Protein AF-A0A1D1UPD4-F1 (afdb_monomer_lite)

Radius of gyration: 28.24 Å; chains: 1; bounding box: 60×47×101 Å

Organism: Ramazzottius varieornatus (NCBI:txid947166)

Secondary structure (DSSP, 8-state):
-----S--TTS-HHHHHHHTTHHHH-TT-----GGG-EETTEESSGGGHHHHHHHHHHHHHHHHHHHTTS-HHHHHHHIIIIISGGGTHHHHHHS-GGG-HHHHHHHHHHHHHHHHHHHTS---HHHHHHHTS-GGGTS-S---HHHHHHHHHHHHHHHTHHHHHHH-TT--HHHHTHHHHHHHHHHH-SPPPPGGGTT-HHHHHHHHHHHHHHHHHHTS-HHHHHHHHHHTSTTTTGGGTS---TTTT-PPPHHHHHHHHHHHHT---S--EE-TTSPEEPTT-THHHH-TT-THHHHHHHHHHHHHHHHHHHTT----PPPS----SSSSPP-S--SS-SBTTBPP-

Structure (mmCIF, N/CA/C/O backbone):
data_AF-A0A1D1UPD4-F1
#
_entry.id   AF-A0A1D1UPD4-F1
#
loop_
_atom_site.group_PDB
_atom_site.id
_atom_site.type_symbol
_atom_site.label_atom_id
_atom_site.label_alt_id
_atom_site.label_comp_id
_atom_site.label_asym_id
_atom_site.label_entity_id
_atom_site.label_seq_id
_atom_site.pdbx_PDB_ins_code
_atom_site.Cartn_x
_atom_site.Cartn_y
_atom_site.Cartn_z
_atom_site.occupancy
_atom_site.B_iso_or_equiv
_atom_site.auth_seq_id
_atom_site.auth_comp_id
_atom_site.auth_asym_id
_atom_site.auth_atom_id
_atom_site.pdbx_PDB_model_num
ATOM 1 N N . MET A 1 1 ? 30.010 19.749 -36.529 1.00 29.80 1 MET A N 1
ATOM 2 C CA . MET A 1 1 ? 30.497 18.375 -36.290 1.00 29.80 1 MET A CA 1
ATOM 3 C C . MET A 1 1 ? 29.472 17.739 -35.386 1.00 29.80 1 MET A C 1
ATOM 5 O O . MET A 1 1 ? 29.339 18.172 -34.252 1.00 29.80 1 MET A O 1
ATOM 9 N N . LEU A 1 2 ? 28.616 16.922 -35.992 1.00 25.25 2 LEU A N 1
ATOM 10 C CA . LEU A 1 2 ? 27.295 16.573 -35.487 1.00 25.25 2 LEU A CA 1
ATOM 11 C C . LEU A 1 2 ? 27.394 15.547 -34.358 1.00 25.25 2 LEU A C 1
ATOM 13 O O . LEU A 1 2 ? 27.880 14.436 -34.541 1.00 25.25 2 LEU A O 1
ATOM 17 N N . THR A 1 3 ? 26.950 16.011 -33.201 1.00 31.88 3 THR A N 1
ATOM 18 C CA . THR A 1 3 ? 26.405 15.268 -32.074 1.00 31.88 3 THR A CA 1
ATOM 19 C C . THR A 1 3 ? 25.127 14.555 -32.507 1.00 31.88 3 THR A C 1
ATOM 21 O O . THR A 1 3 ? 24.232 15.241 -32.983 1.00 31.88 3 THR A O 1
ATOM 24 N N . ASP A 1 4 ? 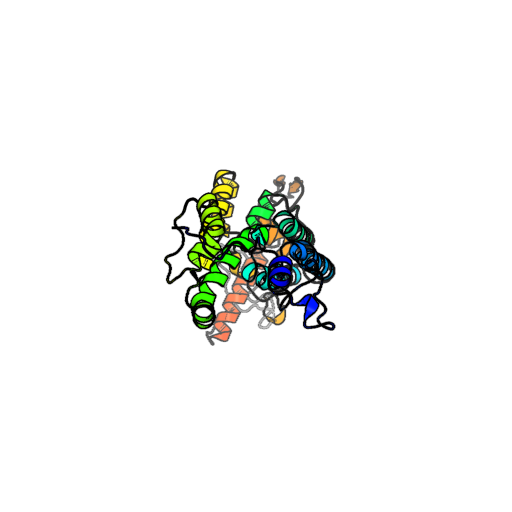25.029 13.244 -32.297 1.00 28.67 4 ASP A N 1
ATOM 25 C CA . ASP A 1 4 ? 23.750 12.548 -32.122 1.00 28.67 4 ASP A CA 1
ATOM 26 C C . ASP A 1 4 ? 23.978 11.316 -31.240 1.00 28.67 4 ASP A C 1
ATOM 28 O O . ASP A 1 4 ? 24.706 10.384 -31.589 1.00 28.67 4 ASP A O 1
ATOM 32 N N . GLY A 1 5 ? 23.405 11.387 -30.039 1.00 29.61 5 GLY A N 1
ATOM 33 C CA . GLY A 1 5 ? 23.425 10.341 -29.033 1.00 29.61 5 GLY A CA 1
ATOM 34 C C . GLY A 1 5 ? 22.396 9.267 -29.360 1.00 29.61 5 GLY A C 1
ATOM 35 O O . GLY A 1 5 ? 21.214 9.541 -29.551 1.00 29.61 5 GLY A O 1
ATOM 36 N N . PHE A 1 6 ? 22.848 8.019 -29.375 1.00 34.25 6 PHE A N 1
ATOM 37 C CA . PHE A 1 6 ? 21.978 6.863 -29.227 1.00 34.25 6 PHE A CA 1
ATOM 38 C C . PHE A 1 6 ? 21.310 6.935 -27.852 1.00 34.25 6 PHE A C 1
ATOM 40 O O . PHE A 1 6 ? 22.008 6.770 -26.866 1.00 34.25 6 PHE A O 1
ATOM 47 N N . PHE A 1 7 ? 20.007 7.223 -27.784 1.00 31.50 7 PHE A N 1
ATOM 48 C CA . PHE A 1 7 ? 19.016 6.637 -26.854 1.00 31.50 7 PHE A CA 1
ATOM 49 C C . PHE A 1 7 ? 17.618 7.276 -27.041 1.00 31.50 7 PHE A C 1
ATOM 51 O O . PHE A 1 7 ? 16.851 7.435 -26.101 1.00 31.50 7 PHE A O 1
ATOM 58 N N . GLU A 1 8 ? 17.231 7.570 -28.284 1.00 30.17 8 GLU A N 1
ATOM 59 C CA . GLU A 1 8 ? 15.828 7.529 -28.700 1.00 30.17 8 GLU A CA 1
ATOM 60 C C . GLU A 1 8 ? 15.628 6.219 -29.469 1.00 30.17 8 GLU A C 1
ATOM 62 O O . GLU A 1 8 ? 16.075 6.060 -30.604 1.00 30.17 8 GLU A O 1
ATOM 67 N N . LEU A 1 9 ? 14.931 5.251 -28.871 1.00 37.94 9 LEU A N 1
ATOM 68 C CA . LEU A 1 9 ? 14.351 4.126 -29.616 1.00 37.94 9 LEU A CA 1
ATOM 69 C C . LEU A 1 9 ? 13.101 4.593 -30.396 1.00 37.94 9 LEU A C 1
ATOM 71 O O . LEU A 1 9 ? 12.081 3.913 -30.401 1.00 37.94 9 LEU A O 1
ATOM 75 N N . ASP A 1 10 ? 13.195 5.743 -31.070 1.00 34.97 10 ASP A N 1
ATOM 76 C CA . ASP A 1 10 ? 12.291 6.150 -32.155 1.00 34.97 10 ASP A CA 1
ATOM 77 C C . ASP A 1 10 ? 12.807 5.683 -33.527 1.00 34.97 10 ASP A C 1
ATOM 79 O O . ASP A 1 10 ? 12.109 5.760 -34.536 1.00 34.97 10 ASP A O 1
ATOM 83 N N . MET A 1 11 ? 13.966 5.017 -33.567 1.00 38.09 11 MET A N 1
ATOM 84 C CA . MET A 1 11 ? 14.212 3.981 -34.566 1.00 38.09 11 MET A CA 1
ATOM 85 C C . MET A 1 11 ? 13.608 2.665 -34.084 1.00 38.09 11 MET A C 1
ATOM 87 O O . MET A 1 11 ? 14.272 1.776 -33.553 1.00 38.09 11 MET A O 1
ATOM 91 N N . SER A 1 12 ? 12.304 2.547 -34.305 1.00 42.88 12 SER A N 1
ATOM 92 C CA . SER A 1 12 ? 11.654 1.329 -34.777 1.00 42.88 12 SER A CA 1
ATOM 93 C C . SER A 1 12 ? 12.676 0.220 -35.120 1.00 42.88 12 SER A C 1
ATOM 95 O O . SER A 1 12 ? 13.408 0.314 -36.100 1.00 42.88 12 SER A O 1
ATOM 97 N N . VAL A 1 13 ? 12.720 -0.881 -34.360 1.00 43.81 13 VAL A N 1
ATOM 98 C CA . VAL A 1 13 ? 13.540 -2.073 -34.699 1.00 43.81 13 VAL A CA 1
ATOM 99 C C . VAL A 1 13 ? 13.255 -2.577 -36.125 1.00 43.81 13 VAL A C 1
ATOM 101 O O . VAL A 1 13 ? 14.090 -3.221 -36.741 1.00 43.81 13 VAL A O 1
ATOM 104 N N . ALA A 1 14 ? 12.109 -2.211 -36.705 1.00 41.09 14 ALA A N 1
ATOM 105 C CA . ALA A 1 14 ? 11.777 -2.464 -38.104 1.00 41.09 14 ALA A CA 1
ATOM 106 C C . ALA A 1 14 ? 12.544 -1.550 -39.074 1.00 41.09 14 ALA A C 1
ATOM 108 O O . ALA A 1 14 ? 12.853 -1.997 -40.171 1.00 41.09 14 ALA A O 1
ATOM 109 N N . ASP A 1 15 ? 12.891 -0.323 -38.691 1.00 41.50 15 ASP A N 1
ATOM 110 C CA . ASP A 1 15 ? 13.731 0.580 -39.482 1.00 41.50 15 ASP A CA 1
ATOM 111 C C . ASP A 1 15 ? 15.221 0.254 -39.326 1.00 41.50 15 ASP A C 1
ATOM 113 O O . ASP A 1 15 ? 15.953 0.325 -40.311 1.00 41.50 15 ASP A O 1
ATOM 117 N N . TYR A 1 16 ? 15.650 -0.263 -38.167 1.00 43.16 16 TYR A N 1
ATOM 118 C CA . TYR A 1 16 ? 16.973 -0.891 -38.028 1.00 43.16 16 TYR A CA 1
ATOM 119 C C . TYR A 1 16 ? 17.064 -2.219 -38.810 1.00 43.16 16 TYR A C 1
ATOM 121 O O . TYR A 1 16 ? 18.034 -2.458 -39.518 1.00 43.16 16 TYR A O 1
ATOM 129 N N . CYS A 1 17 ? 16.025 -3.066 -38.805 1.00 40.59 17 CYS A N 1
ATOM 130 C CA . CYS A 1 17 ? 15.973 -4.270 -39.650 1.00 40.59 17 CYS A CA 1
ATOM 131 C C . CYS A 1 17 ? 15.835 -3.959 -41.153 1.00 40.59 17 CYS A C 1
ATOM 133 O O . CYS A 1 17 ? 16.346 -4.727 -41.974 1.00 40.59 17 CYS A O 1
ATOM 135 N N . LYS A 1 18 ? 15.183 -2.848 -41.531 1.00 44.09 18 LYS A N 1
ATOM 136 C CA . LYS A 1 18 ? 15.179 -2.334 -42.912 1.00 44.09 18 LYS A CA 1
ATOM 137 C C . LYS A 1 18 ? 16.556 -1.805 -43.312 1.00 44.09 18 LYS A C 1
ATOM 139 O O . LYS A 1 18 ? 16.971 -2.077 -44.437 1.00 44.09 18 LYS A O 1
ATOM 144 N N . SER A 1 19 ? 17.274 -1.110 -42.422 1.00 43.91 19 SER A N 1
ATOM 145 C CA . SER A 1 19 ? 18.637 -0.635 -42.705 1.00 43.91 19 SER A CA 1
ATOM 146 C C . SER A 1 19 ? 19.643 -1.791 -42.809 1.00 43.91 19 SER A C 1
ATOM 148 O O . SER A 1 19 ? 20.528 -1.753 -43.661 1.00 43.91 19 SER A O 1
ATOM 150 N N . LEU A 1 20 ? 19.444 -2.873 -42.045 1.00 43.59 20 LEU A N 1
ATOM 151 C CA . LEU A 1 20 ? 20.277 -4.084 -42.068 1.00 43.59 20 LEU A CA 1
ATOM 152 C C . LEU A 1 20 ? 19.921 -5.121 -43.138 1.00 43.59 20 LEU A C 1
ATOM 154 O O . LEU A 1 20 ? 20.558 -6.172 -43.171 1.00 43.59 20 LEU A O 1
ATOM 158 N N . ARG A 1 21 ? 18.946 -4.884 -44.031 1.00 45.50 21 ARG A N 1
ATOM 159 C CA . ARG A 1 21 ? 18.607 -5.858 -45.095 1.00 45.50 21 ARG A CA 1
ATOM 160 C C . ARG A 1 21 ? 18.312 -7.281 -44.559 1.00 45.50 21 ARG A C 1
ATOM 162 O O . ARG A 1 21 ? 18.413 -8.259 -45.297 1.00 45.50 21 ARG A O 1
ATOM 169 N N . LEU A 1 22 ? 17.903 -7.427 -43.296 1.00 47.53 22 LEU A N 1
ATOM 170 C CA . LEU A 1 22 ? 17.736 -8.737 -42.643 1.00 47.53 22 LEU A CA 1
ATOM 171 C C . LEU A 1 22 ? 16.642 -9.591 -43.305 1.00 47.53 22 LEU A C 1
ATOM 173 O O . LEU A 1 22 ? 16.788 -10.805 -43.434 1.00 47.53 22 LEU A O 1
ATOM 177 N N . SER A 1 23 ? 15.590 -8.951 -43.822 1.00 45.97 23 SER A N 1
ATOM 178 C CA . SER A 1 23 ? 14.509 -9.625 -44.548 1.00 45.97 23 SER A CA 1
ATOM 179 C C . SER A 1 23 ? 14.913 -10.161 -45.927 1.00 45.97 23 SER A C 1
ATOM 181 O O . SER A 1 23 ? 14.211 -11.018 -46.455 1.00 45.97 23 SER A O 1
ATOM 183 N N . CYS A 1 24 ? 16.030 -9.705 -46.512 1.00 48.78 24 CYS A N 1
ATOM 184 C CA . CYS A 1 24 ? 16.502 -10.199 -47.813 1.00 48.78 24 CYS A CA 1
ATOM 185 C C . CYS A 1 24 ? 17.639 -11.231 -47.727 1.00 48.78 24 CYS A C 1
ATOM 187 O O . CYS A 1 24 ? 17.932 -11.857 -48.739 1.00 48.78 24 CYS A O 1
ATOM 189 N N . HIS A 1 25 ? 18.233 -11.461 -46.547 1.00 51.03 25 HIS A N 1
ATOM 190 C CA . HIS A 1 25 ? 19.294 -12.468 -46.355 1.00 51.03 25 HIS A CA 1
ATOM 191 C C . HIS A 1 25 ? 18.863 -13.701 -45.539 1.00 51.03 25 HIS A C 1
ATOM 193 O O . HIS A 1 25 ? 19.535 -14.728 -45.605 1.00 51.03 25 HIS A O 1
ATOM 199 N N . CYS A 1 26 ? 17.744 -13.652 -44.803 1.00 57.97 26 CYS A N 1
ATOM 200 C CA . CYS A 1 26 ? 17.268 -14.783 -43.997 1.00 57.97 26 CYS A CA 1
ATOM 201 C C . CYS A 1 26 ? 15.747 -14.979 -44.134 1.00 57.97 26 CYS A C 1
ATOM 203 O O . CYS A 1 26 ? 14.971 -14.568 -43.274 1.00 57.97 26 CYS A O 1
ATOM 205 N N . SER A 1 27 ? 15.317 -15.657 -45.201 1.00 54.84 27 SER A N 1
ATOM 206 C CA . SER A 1 27 ? 13.914 -15.889 -45.599 1.00 54.84 27 SER A CA 1
ATOM 207 C C . SER A 1 27 ? 13.058 -16.746 -44.639 1.00 54.84 27 SER A C 1
ATOM 209 O O . SER A 1 27 ? 11.930 -17.093 -44.975 1.00 54.84 27 SER A O 1
ATOM 211 N N . GLY A 1 28 ? 13.550 -17.056 -43.435 1.00 67.31 28 GLY A N 1
ATOM 212 C CA . GLY A 1 28 ? 12.836 -17.818 -42.400 1.00 67.31 28 GLY A CA 1
ATOM 213 C C . GLY A 1 28 ? 12.704 -17.118 -41.042 1.00 67.31 28 GLY A C 1
ATOM 214 O O . GLY A 1 28 ? 12.119 -17.694 -40.127 1.00 67.31 28 GLY A O 1
ATOM 215 N N . ILE A 1 29 ? 13.236 -15.901 -40.872 1.00 71.06 29 ILE A N 1
ATOM 216 C CA . ILE A 1 29 ? 13.128 -15.173 -39.599 1.00 71.06 29 ILE A CA 1
ATOM 217 C C . ILE A 1 29 ? 11.764 -14.482 -39.529 1.00 71.06 29 ILE A C 1
ATOM 219 O O . ILE A 1 29 ? 11.519 -13.478 -40.196 1.00 71.06 29 ILE A O 1
ATOM 223 N N . LEU A 1 30 ? 10.874 -15.017 -38.692 1.00 69.75 30 LEU A N 1
ATOM 224 C CA . LEU A 1 30 ? 9.602 -14.382 -38.358 1.00 69.75 30 LEU A CA 1
ATOM 225 C C . LEU A 1 30 ? 9.843 -13.299 -37.304 1.00 69.75 30 LEU A C 1
ATOM 227 O O . LEU A 1 30 ? 10.194 -13.604 -36.165 1.00 69.75 30 LEU A O 1
ATOM 231 N N . LEU A 1 31 ? 9.634 -12.036 -37.675 1.00 70.75 31 LEU A N 1
ATOM 232 C CA . LEU A 1 31 ? 9.602 -10.939 -36.713 1.00 70.75 31 LEU A CA 1
ATOM 233 C C . LEU A 1 31 ? 8.193 -10.865 -36.100 1.00 70.75 31 LEU A C 1
ATOM 235 O O . LEU A 1 31 ? 7.235 -10.580 -36.823 1.00 70.75 31 LEU A O 1
ATOM 239 N N . PRO A 1 32 ? 8.031 -11.137 -34.794 1.00 75.44 32 PRO A N 1
ATOM 240 C CA . PRO A 1 32 ? 6.736 -11.018 -34.135 1.00 75.44 32 PRO A CA 1
ATOM 241 C C . PRO A 1 32 ? 6.220 -9.575 -34.191 1.00 75.44 32 PRO A C 1
ATOM 243 O O . PRO A 1 32 ? 6.992 -8.614 -34.205 1.00 75.44 32 PRO A O 1
ATOM 246 N N . GLN A 1 33 ? 4.893 -9.418 -34.208 1.00 83.75 33 GLN A N 1
ATOM 247 C CA . GLN A 1 33 ? 4.262 -8.099 -34.171 1.00 83.75 33 GLN A CA 1
ATOM 248 C C . GLN A 1 33 ? 4.677 -7.339 -32.909 1.00 83.75 33 GLN A C 1
ATOM 250 O O . GLN A 1 33 ? 4.661 -7.895 -31.809 1.00 83.75 33 GLN A O 1
ATOM 255 N N . ARG A 1 34 ? 4.990 -6.047 -33.057 1.00 85.69 34 ARG A N 1
ATOM 256 C CA . ARG A 1 34 ? 5.436 -5.196 -31.942 1.00 85.69 34 ARG A CA 1
ATOM 257 C C . ARG A 1 34 ? 4.468 -5.155 -30.774 1.00 85.69 34 ARG A C 1
ATOM 259 O O . ARG A 1 34 ? 4.912 -5.181 -29.637 1.00 85.69 34 ARG A O 1
ATOM 266 N N . SER A 1 35 ? 3.168 -5.166 -31.062 1.00 87.31 35 SER A N 1
ATOM 267 C CA . SER A 1 35 ? 2.090 -5.171 -30.068 1.00 87.31 35 SER A CA 1
ATOM 268 C C . SER A 1 35 ? 2.068 -6.412 -29.171 1.00 87.31 35 SER A C 1
ATOM 270 O O . SER A 1 35 ? 1.413 -6.410 -28.130 1.00 87.31 35 SER A O 1
ATOM 272 N N . ASN A 1 36 ? 2.767 -7.477 -29.573 1.00 84.62 36 ASN A N 1
ATOM 273 C CA . ASN A 1 36 ? 2.767 -8.767 -28.887 1.00 84.62 36 ASN A CA 1
ATOM 274 C C . ASN A 1 36 ? 4.169 -9.164 -28.411 1.00 84.62 36 ASN A C 1
ATOM 276 O O . ASN A 1 36 ? 4.332 -10.231 -27.818 1.00 84.62 36 ASN A O 1
ATOM 280 N N . LEU A 1 37 ? 5.194 -8.351 -28.695 1.00 88.75 37 LEU A N 1
ATOM 281 C CA . LEU A 1 37 ? 6.561 -8.722 -28.379 1.00 88.75 37 LEU A CA 1
ATOM 282 C C . LEU A 1 37 ? 6.900 -8.390 -26.926 1.00 88.75 37 LEU A C 1
ATOM 284 O O . LEU A 1 37 ? 7.012 -7.228 -26.531 1.00 88.75 37 LEU A O 1
ATOM 288 N N . THR A 1 38 ? 7.120 -9.446 -26.148 1.00 91.81 38 THR A N 1
ATOM 289 C CA . THR A 1 38 ? 7.536 -9.362 -24.749 1.00 91.81 38 THR A CA 1
ATOM 290 C C . THR A 1 38 ? 8.804 -10.168 -24.508 1.00 91.81 38 THR A C 1
ATOM 292 O O . THR A 1 38 ? 8.946 -11.258 -25.065 1.00 91.81 38 THR A O 1
ATOM 295 N N . LEU A 1 39 ? 9.672 -9.697 -23.615 1.00 91.06 39 LEU A N 1
ATOM 296 C CA . LEU A 1 39 ? 10.815 -10.445 -23.096 1.00 91.06 39 LEU A CA 1
ATOM 297 C C . LEU A 1 39 ? 10.605 -10.698 -21.604 1.00 91.06 39 LEU A C 1
ATOM 299 O O . LEU A 1 39 ? 10.380 -9.762 -20.844 1.00 91.06 39 LEU A O 1
ATOM 303 N N . LEU A 1 40 ? 10.623 -11.969 -21.188 1.00 90.25 40 LEU A N 1
ATOM 304 C CA . LEU A 1 40 ? 10.365 -12.384 -19.798 1.00 90.25 40 LEU A CA 1
ATOM 305 C C . LEU A 1 40 ? 9.037 -11.838 -19.216 1.00 90.25 40 LEU A C 1
ATOM 307 O O . LEU A 1 40 ? 8.873 -11.722 -18.006 1.00 90.25 40 LEU A O 1
ATOM 311 N N . GLY A 1 41 ? 8.059 -11.530 -20.076 1.00 89.25 41 GLY A N 1
ATOM 312 C CA . GLY A 1 41 ? 6.765 -10.961 -19.686 1.00 89.25 41 GLY A CA 1
ATOM 313 C C . GLY A 1 41 ? 6.737 -9.433 -19.554 1.00 89.25 41 GLY A C 1
ATOM 314 O O . GLY A 1 41 ? 5.742 -8.897 -19.065 1.00 89.25 41 GLY A O 1
ATOM 315 N N . VAL A 1 42 ? 7.794 -8.742 -19.986 1.00 92.94 42 VAL A N 1
ATOM 316 C CA . VAL A 1 42 ? 7.898 -7.277 -20.056 1.00 92.94 42 VAL A CA 1
ATOM 317 C C . VAL A 1 42 ? 7.759 -6.833 -21.518 1.00 92.94 42 VAL A C 1
ATOM 319 O O . VAL A 1 42 ? 8.351 -7.476 -22.389 1.00 92.94 42 VAL A O 1
ATOM 322 N N . PRO A 1 43 ? 6.982 -5.782 -21.827 1.00 92.75 43 PRO A N 1
ATOM 323 C CA . PRO A 1 43 ? 6.846 -5.280 -23.195 1.00 92.75 43 PRO A CA 1
ATOM 324 C C . PRO A 1 43 ? 8.176 -4.706 -23.708 1.00 92.75 43 PRO A C 1
ATOM 326 O O . PRO A 1 43 ? 8.820 -3.926 -23.011 1.00 92.75 43 PRO A O 1
ATOM 329 N N . LEU A 1 44 ? 8.581 -5.084 -24.928 1.00 88.50 44 LEU A N 1
ATOM 330 C CA . LEU A 1 44 ? 9.778 -4.516 -25.573 1.00 88.50 44 LEU A CA 1
ATOM 331 C C . LEU A 1 44 ? 9.488 -3.215 -26.327 1.00 88.50 44 LEU A C 1
ATOM 333 O O . LEU A 1 44 ? 10.381 -2.389 -26.486 1.00 88.50 44 LEU A O 1
ATOM 337 N N . PHE A 1 45 ? 8.251 -3.036 -26.790 1.00 90.56 45 PHE A N 1
ATOM 338 C CA . PHE A 1 45 ? 7.828 -1.855 -27.534 1.00 90.56 45 PHE A CA 1
ATOM 339 C C . PHE A 1 45 ? 6.593 -1.212 -26.912 1.00 90.56 45 PHE A C 1
ATOM 341 O O . PHE A 1 45 ? 5.800 -1.883 -26.246 1.00 90.56 45 PHE A O 1
ATOM 348 N N . ASN A 1 46 ? 6.413 0.080 -27.187 1.00 91.31 46 ASN A N 1
ATOM 349 C CA . ASN A 1 46 ? 5.313 0.898 -26.676 1.00 91.31 46 ASN A CA 1
ATOM 350 C C . ASN A 1 46 ? 3.932 0.286 -26.985 1.00 91.31 46 ASN A C 1
ATOM 352 O O . ASN A 1 46 ? 3.022 0.336 -26.158 1.00 91.31 46 ASN A O 1
ATOM 356 N N . GLU A 1 47 ? 3.789 -0.356 -28.143 1.00 92.44 47 GLU A N 1
ATOM 357 C CA . GLU A 1 47 ? 2.553 -0.982 -28.614 1.00 92.44 47 GLU A CA 1
ATOM 358 C C . GLU A 1 47 ? 2.134 -2.203 -27.774 1.00 92.44 47 GLU A C 1
ATOM 360 O O . GLU A 1 47 ? 0.960 -2.570 -27.783 1.00 92.44 47 GLU A O 1
ATOM 365 N N . ALA A 1 48 ? 3.062 -2.838 -27.047 1.00 93.06 48 ALA A N 1
ATOM 366 C CA . ALA A 1 48 ? 2.786 -4.018 -26.219 1.00 93.06 48 ALA A CA 1
ATOM 367 C C . ALA A 1 48 ? 2.382 -3.686 -24.773 1.00 93.06 48 ALA A C 1
ATOM 369 O O . ALA A 1 48 ? 1.863 -4.548 -24.065 1.00 93.06 48 ALA A O 1
ATOM 370 N N . PHE A 1 49 ? 2.589 -2.455 -24.299 1.00 93.56 49 PHE A N 1
ATOM 371 C CA . PHE A 1 49 ? 2.249 -2.093 -22.917 1.00 93.56 49 PHE A CA 1
ATOM 372 C C . PHE A 1 49 ? 0.759 -2.234 -22.600 1.00 93.56 49 PHE A C 1
ATOM 374 O O . PHE A 1 49 ? 0.450 -2.859 -21.581 1.00 93.56 49 PHE A O 1
ATOM 381 N N . PRO A 1 50 ? -0.176 -1.734 -23.439 1.00 93.75 50 PRO A N 1
ATOM 382 C CA . PRO A 1 50 ? -1.597 -1.855 -23.138 1.00 93.75 50 PRO A CA 1
ATOM 383 C C . PRO A 1 50 ? -2.039 -3.314 -22.985 1.00 93.75 50 PRO A C 1
ATOM 385 O O . PRO A 1 50 ? -2.781 -3.631 -22.060 1.00 93.75 50 PRO A O 1
ATOM 388 N N . SER A 1 51 ? -1.550 -4.221 -23.840 1.00 94.00 51 SER A N 1
ATOM 389 C CA . SER A 1 51 ? -1.918 -5.642 -23.791 1.00 94.00 51 SER A CA 1
ATOM 390 C C . SER A 1 51 ? -1.343 -6.343 -22.556 1.00 94.00 51 SER A C 1
ATOM 392 O O . SER A 1 51 ? -2.069 -7.072 -21.873 1.00 94.00 51 SER A O 1
ATOM 394 N N . VAL A 1 52 ? -0.078 -6.082 -22.207 1.00 95.12 52 VAL A N 1
ATOM 395 C CA . VAL A 1 52 ? 0.568 -6.661 -21.017 1.00 95.12 52 VAL A CA 1
ATOM 396 C C . VAL A 1 52 ? -0.083 -6.158 -19.730 1.00 95.12 52 VAL A C 1
ATOM 398 O O . VAL A 1 52 ? -0.423 -6.970 -18.865 1.00 95.12 52 VAL A O 1
ATOM 401 N N . LEU A 1 53 ? -0.281 -4.844 -19.588 1.00 96.00 53 LEU A N 1
ATOM 402 C CA . LEU A 1 53 ? -0.907 -4.264 -18.397 1.00 96.00 53 LEU A CA 1
ATOM 403 C C . LEU A 1 53 ? -2.359 -4.720 -18.270 1.00 96.00 53 LEU A C 1
ATOM 405 O O . LEU A 1 53 ? -2.756 -5.161 -17.192 1.00 96.00 53 LEU A O 1
ATOM 409 N N . LYS A 1 54 ? -3.115 -4.753 -19.374 1.00 96.25 54 LYS A N 1
ATOM 410 C CA . LYS A 1 54 ? -4.472 -5.303 -19.378 1.00 96.25 54 LYS A CA 1
ATOM 411 C C . LYS A 1 54 ? -4.505 -6.758 -18.914 1.00 96.25 54 LYS A C 1
ATOM 413 O O . LYS A 1 54 ? -5.305 -7.093 -18.048 1.00 96.25 54 LYS A O 1
ATOM 418 N N . ALA A 1 55 ? -3.610 -7.615 -19.405 1.00 95.56 55 ALA A N 1
ATOM 419 C CA . ALA A 1 55 ? -3.549 -9.008 -18.959 1.00 95.56 55 ALA A CA 1
ATOM 420 C C . ALA A 1 55 ? -3.243 -9.132 -17.451 1.00 95.56 55 ALA A C 1
ATOM 422 O O . ALA A 1 55 ? -3.752 -10.035 -16.777 1.00 95.56 55 ALA A O 1
ATOM 423 N N . LYS A 1 56 ? -2.432 -8.222 -16.890 1.00 95.88 56 LYS A N 1
ATOM 424 C CA . LYS A 1 56 ? -2.190 -8.149 -15.438 1.00 95.88 56 LYS A CA 1
ATOM 425 C C . LYS A 1 56 ? -3.437 -7.702 -14.677 1.00 95.88 56 LYS A C 1
ATOM 427 O O . LYS A 1 56 ? -3.742 -8.323 -13.657 1.00 95.88 56 LYS A O 1
ATOM 432 N N . THR A 1 57 ? -4.159 -6.705 -15.180 1.00 97.12 57 THR A N 1
ATOM 433 C CA . THR A 1 57 ? -5.432 -6.221 -14.622 1.00 97.12 57 THR A CA 1
ATOM 434 C C . THR A 1 57 ? -6.504 -7.308 -14.641 1.00 97.12 57 THR A C 1
ATOM 436 O O . THR A 1 57 ? -7.056 -7.630 -13.591 1.00 97.12 57 THR A O 1
ATOM 439 N N . ASP A 1 58 ? -6.709 -7.974 -15.778 1.00 96.56 58 ASP A N 1
ATOM 440 C CA . ASP A 1 58 ? -7.674 -9.073 -15.925 1.00 96.56 58 ASP A CA 1
ATOM 441 C C . ASP A 1 58 ? -7.320 -10.239 -14.977 1.00 96.56 58 ASP A C 1
ATOM 443 O O . ASP A 1 58 ? -8.178 -10.830 -14.312 1.00 96.56 58 ASP A O 1
ATOM 447 N N . SER A 1 59 ? -6.024 -10.547 -14.832 1.00 94.69 59 SER A N 1
ATOM 448 C CA . SER A 1 59 ? -5.572 -11.549 -13.864 1.00 94.69 59 SER A CA 1
ATOM 449 C C . SER A 1 59 ? -5.814 -11.127 -12.413 1.00 94.69 59 SER A C 1
ATOM 451 O O . SER A 1 59 ? -6.105 -11.998 -11.583 1.00 94.69 59 SER A O 1
ATOM 453 N N . ALA A 1 60 ? -5.654 -9.843 -12.084 1.00 94.56 60 ALA A N 1
ATOM 454 C CA . ALA A 1 60 ? -5.944 -9.319 -10.756 1.00 94.56 60 ALA A CA 1
ATOM 455 C C . ALA A 1 60 ? -7.441 -9.423 -10.457 1.00 94.56 60 ALA A C 1
ATOM 457 O O . ALA A 1 60 ? -7.788 -9.961 -9.410 1.00 94.56 60 ALA A O 1
ATOM 458 N N . GLU A 1 61 ? -8.309 -9.035 -11.393 1.00 94.75 61 GLU A N 1
ATOM 459 C CA . GLU A 1 61 ? -9.769 -9.106 -11.248 1.00 94.75 61 GLU A CA 1
ATOM 460 C C . GLU A 1 61 ? -10.260 -10.540 -10.990 1.00 94.75 61 GLU A C 1
ATOM 462 O O . GLU A 1 61 ? -11.037 -10.792 -10.064 1.00 94.75 61 GLU A O 1
ATOM 467 N N . LEU A 1 62 ? -9.716 -11.522 -11.716 1.00 92.38 62 LEU A N 1
ATOM 468 C CA . LEU A 1 62 ? -10.031 -12.934 -11.480 1.00 92.38 62 LEU A CA 1
ATOM 469 C C . LEU A 1 62 ? -9.619 -13.411 -10.075 1.00 92.38 62 LEU A C 1
ATOM 471 O O . LEU A 1 62 ? -10.311 -14.223 -9.452 1.00 92.38 62 LEU A O 1
ATOM 475 N N . LYS A 1 63 ? -8.459 -12.964 -9.584 1.00 90.75 63 LYS A N 1
ATOM 476 C CA . LYS A 1 63 ? -7.918 -13.381 -8.279 1.00 90.75 63 LYS A CA 1
ATOM 477 C C . LYS A 1 63 ? -8.648 -12.693 -7.130 1.00 90.75 63 LYS A C 1
ATOM 479 O O . LYS A 1 63 ? -8.951 -13.352 -6.136 1.00 90.75 63 LYS A O 1
ATOM 484 N N . THR A 1 64 ? -8.954 -11.406 -7.267 1.00 89.88 64 THR A N 1
ATOM 485 C CA . THR A 1 64 ? -9.636 -10.609 -6.242 1.00 89.88 64 THR A CA 1
ATOM 486 C C . THR A 1 64 ? -11.067 -11.080 -6.004 1.00 89.88 64 THR A C 1
ATOM 488 O O . THR A 1 64 ? -11.485 -11.136 -4.850 1.00 89.88 64 THR A O 1
ATOM 491 N N . ALA A 1 65 ? -11.770 -11.563 -7.034 1.00 88.62 65 ALA A N 1
ATOM 492 C CA . ALA A 1 65 ? -13.103 -12.162 -6.891 1.00 88.6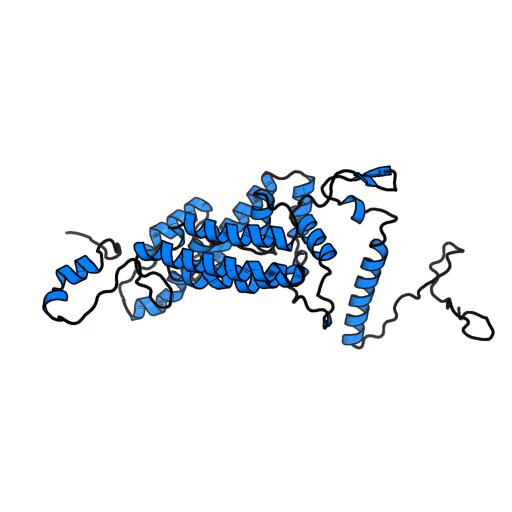2 65 ALA A CA 1
ATOM 493 C C . ALA A 1 65 ? -13.144 -13.374 -5.933 1.00 88.62 65 ALA A C 1
ATOM 495 O O . ALA A 1 65 ? -14.180 -13.695 -5.355 1.00 88.62 65 ALA A O 1
ATOM 496 N N . ARG A 1 66 ? -12.018 -14.074 -5.741 1.00 90.88 66 ARG A N 1
ATOM 497 C CA . ARG A 1 66 ? -11.933 -15.232 -4.831 1.00 90.88 66 ARG A CA 1
ATOM 498 C C . ARG A 1 66 ? -11.677 -14.832 -3.379 1.00 90.88 66 ARG A C 1
ATOM 500 O O . ARG A 1 66 ? -11.975 -15.623 -2.489 1.00 90.88 66 ARG A O 1
ATOM 507 N N . LEU A 1 67 ? -11.152 -13.629 -3.137 1.00 93.38 67 LEU A N 1
ATOM 508 C CA . LEU A 1 67 ? -10.855 -13.133 -1.790 1.00 93.38 67 LEU A CA 1
ATOM 509 C C . LEU A 1 67 ? -12.120 -12.859 -0.973 1.00 93.38 67 LEU A C 1
ATOM 511 O O . LEU A 1 67 ? -12.076 -12.927 0.248 1.00 93.38 67 LEU A O 1
ATOM 515 N N . GLU A 1 68 ? -13.253 -12.631 -1.636 1.00 84.62 68 GLU A N 1
ATOM 516 C CA . GLU A 1 68 ? -14.560 -12.454 -0.989 1.00 84.62 68 GLU A CA 1
ATOM 517 C C . GLU A 1 68 ? -15.026 -13.713 -0.228 1.00 84.62 68 GLU A C 1
ATOM 519 O O . GLU A 1 68 ? -15.928 -13.641 0.600 1.00 84.62 68 GLU A O 1
ATOM 524 N N . LYS A 1 69 ? -14.414 -14.877 -0.492 1.00 89.69 69 LYS A N 1
ATOM 525 C CA . LYS A 1 69 ? -14.798 -16.170 0.099 1.00 89.69 69 LYS A CA 1
ATOM 526 C C . LYS A 1 69 ? -14.038 -16.528 1.377 1.00 89.69 69 LYS A C 1
ATOM 528 O O . LYS A 1 69 ? -14.284 -17.592 1.940 1.00 89.69 69 LYS A O 1
ATOM 533 N N . ILE A 1 70 ? -13.088 -15.701 1.804 1.00 94.19 70 ILE A N 1
ATOM 534 C CA . ILE A 1 70 ? -12.276 -15.940 3.004 1.00 94.19 70 ILE A CA 1
ATOM 535 C C . ILE A 1 70 ? -12.435 -14.788 3.995 1.00 94.19 70 ILE A C 1
ATOM 537 O O . ILE A 1 70 ? -12.997 -13.748 3.659 1.00 94.19 70 ILE A O 1
ATOM 541 N N . SER A 1 71 ? -11.934 -14.973 5.220 1.00 95.12 71 SER A N 1
ATOM 542 C CA . SER A 1 71 ? -12.025 -13.936 6.254 1.00 95.12 71 SER A CA 1
ATOM 543 C C . SER A 1 71 ? -11.395 -12.621 5.793 1.00 95.12 71 SER A C 1
ATOM 545 O O . SER A 1 71 ? -10.374 -12.603 5.098 1.00 95.12 71 SER A O 1
ATOM 547 N N . SER A 1 72 ? -11.975 -11.505 6.223 1.00 96.06 72 SER A N 1
ATOM 548 C CA . SER A 1 72 ? -11.606 -10.166 5.749 1.00 96.06 72 SER A CA 1
ATOM 549 C C . SER A 1 72 ? -10.147 -9.822 6.077 1.00 96.06 72 SER A C 1
ATOM 551 O O . SER A 1 72 ? -9.452 -9.197 5.273 1.00 96.06 72 SER A O 1
ATOM 553 N N . HIS A 1 73 ? -9.647 -10.294 7.226 1.00 97.00 73 HIS A N 1
ATOM 554 C CA . HIS A 1 73 ? -8.249 -10.113 7.616 1.00 97.00 73 HIS A CA 1
ATOM 555 C C . HIS A 1 73 ? -7.298 -10.869 6.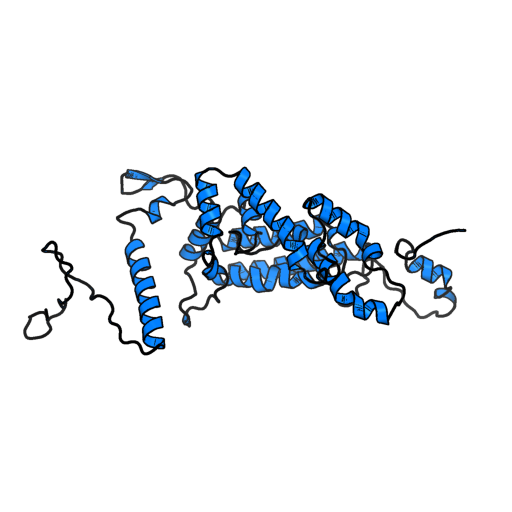673 1.00 97.00 73 HIS A C 1
ATOM 557 O O . HIS A 1 73 ? -6.345 -10.289 6.148 1.00 97.00 73 HIS A O 1
ATOM 563 N N . GLN A 1 74 ? -7.576 -12.146 6.398 1.00 97.12 74 GLN A N 1
ATOM 564 C CA . GLN A 1 74 ? -6.772 -12.949 5.470 1.00 97.12 74 GLN A CA 1
ATOM 565 C C . GLN A 1 74 ? -6.844 -12.404 4.044 1.00 97.12 74 GLN A C 1
ATOM 567 O O . GLN A 1 74 ? -5.817 -12.308 3.374 1.00 97.12 74 GLN A O 1
ATOM 572 N N . ALA A 1 75 ? -8.033 -11.997 3.603 1.00 97.44 75 ALA A N 1
ATOM 573 C CA . ALA A 1 75 ? -8.258 -11.410 2.292 1.00 97.44 75 ALA A CA 1
ATOM 574 C C . ALA A 1 75 ? -7.394 -10.165 2.069 1.00 97.44 75 ALA A C 1
ATOM 576 O O . ALA A 1 75 ? -6.648 -10.115 1.089 1.00 97.44 75 ALA A O 1
ATOM 577 N N . LEU A 1 76 ? -7.426 -9.193 2.991 1.00 97.50 76 LEU A N 1
ATOM 578 C CA . LEU A 1 76 ? -6.610 -7.982 2.864 1.00 97.50 76 LEU A CA 1
ATOM 579 C C . LEU A 1 76 ? -5.113 -8.308 2.925 1.00 97.50 76 LEU A C 1
ATOM 581 O O . LEU A 1 76 ? -4.329 -7.748 2.158 1.00 97.50 76 LEU A O 1
ATOM 585 N N . PHE A 1 77 ? -4.712 -9.230 3.807 1.00 97.31 77 PHE A N 1
ATOM 586 C CA . PHE A 1 77 ? -3.318 -9.651 3.927 1.00 97.31 77 PHE A CA 1
ATOM 587 C C . PHE A 1 77 ? -2.795 -10.255 2.615 1.00 97.31 77 PHE A C 1
ATOM 589 O O . PHE A 1 77 ? -1.717 -9.873 2.159 1.00 97.31 77 PHE A O 1
ATOM 596 N N . LEU A 1 78 ? -3.553 -11.152 1.977 1.00 96.88 78 LEU A N 1
ATOM 597 C CA . LEU A 1 78 ? -3.189 -11.742 0.683 1.00 96.88 78 LEU A CA 1
ATOM 598 C C . LEU A 1 78 ? -3.228 -10.711 -0.445 1.00 96.88 78 LEU A C 1
ATOM 600 O O . LEU A 1 78 ? -2.336 -10.707 -1.296 1.00 96.88 78 LEU A O 1
ATOM 604 N N . LEU A 1 79 ? -4.226 -9.821 -0.450 1.00 96.88 79 LEU A N 1
ATOM 605 C CA . LEU A 1 79 ? -4.322 -8.751 -1.439 1.00 96.88 79 LEU A CA 1
ATOM 606 C C . LEU A 1 79 ? -3.045 -7.910 -1.438 1.00 96.88 79 LEU A C 1
ATOM 608 O O . LEU A 1 79 ? -2.364 -7.813 -2.457 1.00 96.88 79 LEU A O 1
ATOM 612 N N . LYS A 1 80 ? -2.692 -7.385 -0.264 1.00 95.75 80 LYS A N 1
ATOM 613 C CA . LYS A 1 80 ? -1.533 -6.523 -0.038 1.00 95.75 80 LYS A CA 1
ATOM 614 C C . LYS A 1 80 ? -0.201 -7.218 -0.314 1.00 95.75 80 LYS A C 1
ATOM 616 O O . LYS A 1 80 ? 0.649 -6.650 -0.989 1.00 95.75 80 LYS A O 1
ATOM 621 N N . ASN A 1 81 ? 0.002 -8.418 0.229 1.00 95.62 81 ASN A N 1
ATOM 622 C CA . ASN A 1 81 ? 1.322 -9.056 0.229 1.00 95.62 81 ASN A CA 1
ATOM 623 C C . ASN A 1 81 ? 1.552 -9.995 -0.960 1.00 95.62 81 ASN A C 1
ATOM 625 O O . ASN A 1 81 ? 2.686 -10.416 -1.185 1.00 95.62 81 ASN A O 1
ATOM 629 N N . CYS A 1 82 ? 0.513 -10.358 -1.718 1.00 94.44 82 CYS A N 1
ATOM 630 C CA . CYS A 1 82 ? 0.641 -11.391 -2.748 1.00 94.44 82 CYS A CA 1
ATOM 631 C C . CYS A 1 82 ? -0.012 -11.053 -4.088 1.00 94.44 82 CYS A C 1
ATOM 633 O O . CYS A 1 82 ? 0.442 -11.590 -5.099 1.00 94.44 82 CYS A O 1
ATOM 635 N N . LEU A 1 83 ? -1.082 -10.251 -4.126 1.00 94.31 83 LEU A N 1
ATOM 636 C CA . LEU A 1 83 ? -1.954 -10.165 -5.309 1.00 94.31 83 LEU A CA 1
ATOM 637 C C . LEU A 1 83 ? -2.008 -8.782 -5.969 1.00 94.31 83 LEU A C 1
ATOM 639 O O . LEU A 1 83 ? -2.376 -8.721 -7.139 1.00 94.31 83 LEU A O 1
ATOM 643 N N . SER A 1 84 ? -1.617 -7.715 -5.269 1.00 94.88 84 SER A N 1
ATOM 644 C CA . SER A 1 84 ? -1.512 -6.356 -5.814 1.00 94.88 84 SER A CA 1
ATOM 645 C C . SER A 1 84 ? -0.141 -6.122 -6.478 1.00 94.88 84 SER A C 1
ATOM 647 O O . SER A 1 84 ? 0.257 -6.863 -7.382 1.00 94.88 84 SER A O 1
ATOM 649 N N . ILE A 1 85 ? 0.623 -5.134 -6.004 1.00 96.06 85 ILE A N 1
ATOM 650 C CA . ILE A 1 85 ? 1.956 -4.762 -6.483 1.00 96.06 85 ILE A CA 1
ATOM 651 C C . ILE A 1 85 ? 2.911 -5.951 -6.634 1.00 96.06 85 ILE A C 1
ATOM 653 O O . ILE A 1 85 ? 3.586 -5.996 -7.658 1.00 96.06 85 ILE A O 1
ATOM 657 N N . PRO A 1 86 ? 2.961 -6.966 -5.748 1.00 95.56 86 PRO A N 1
ATOM 658 C CA . PRO A 1 86 ? 3.855 -8.111 -5.949 1.00 95.56 86 PRO A CA 1
ATOM 659 C C . PRO A 1 86 ? 3.662 -8.855 -7.284 1.00 95.56 86 PRO A C 1
ATOM 661 O O . PRO A 1 86 ? 4.580 -9.531 -7.744 1.00 95.56 86 PRO A O 1
ATOM 664 N N . LYS A 1 87 ? 2.494 -8.745 -7.938 1.00 94.50 87 LYS A N 1
ATOM 665 C CA . LYS A 1 87 ? 2.233 -9.341 -9.265 1.00 94.50 87 LYS A CA 1
ATOM 666 C C . LYS A 1 87 ? 2.545 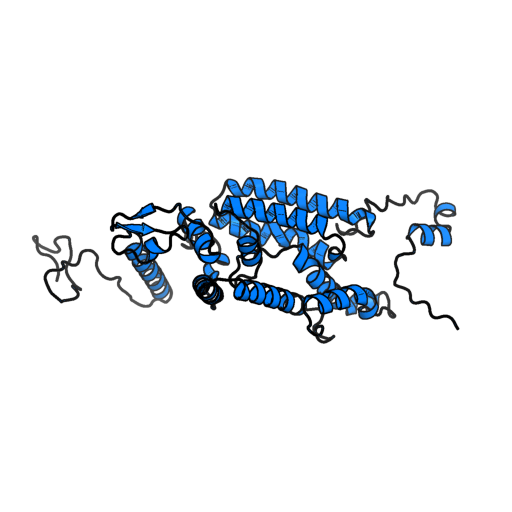-8.423 -10.445 1.00 94.50 87 LYS A C 1
ATOM 668 O O . LYS A 1 87 ? 2.566 -8.911 -11.582 1.00 94.50 87 LYS A O 1
ATOM 673 N N . LEU A 1 88 ? 2.810 -7.147 -10.179 1.00 95.44 88 LEU A N 1
ATOM 674 C CA . LEU A 1 88 ? 3.028 -6.111 -11.184 1.00 95.44 88 LEU A CA 1
ATOM 675 C C . LEU A 1 88 ? 4.427 -5.480 -11.108 1.00 95.44 88 LEU A C 1
ATOM 677 O O . LEU A 1 88 ? 4.946 -5.063 -12.136 1.00 95.44 88 LEU A O 1
ATOM 681 N N . LEU A 1 89 ? 5.070 -5.480 -9.935 1.00 96.00 89 LEU A N 1
ATOM 682 C CA . LEU A 1 89 ? 6.316 -4.760 -9.649 1.00 96.00 89 LEU A CA 1
ATOM 683 C C . LEU A 1 89 ? 7.441 -5.070 -10.638 1.00 96.00 89 LEU A C 1
ATOM 685 O O . LEU A 1 89 ? 8.169 -4.167 -11.024 1.00 96.00 89 LEU A O 1
ATOM 689 N N . TYR A 1 90 ? 7.552 -6.323 -11.082 1.00 95.81 90 TYR A N 1
ATOM 690 C CA . TYR A 1 90 ? 8.538 -6.697 -12.094 1.00 95.81 90 TYR A CA 1
ATOM 691 C C . TYR A 1 90 ? 8.342 -5.925 -13.410 1.00 95.81 90 TYR A C 1
ATOM 693 O O . TYR A 1 90 ? 9.291 -5.362 -13.936 1.00 95.81 90 TYR A O 1
ATOM 701 N N . VAL A 1 91 ? 7.100 -5.810 -13.896 1.00 96.06 91 VAL A N 1
ATOM 702 C CA . VAL A 1 91 ? 6.787 -5.019 -15.100 1.00 96.06 91 VAL A CA 1
ATOM 703 C C . VAL A 1 91 ? 7.065 -3.534 -14.853 1.00 96.06 91 VAL A C 1
ATOM 705 O O . VAL A 1 91 ? 7.657 -2.883 -15.709 1.00 96.06 91 VAL A O 1
ATOM 708 N N . LEU A 1 92 ? 6.694 -3.019 -13.675 1.00 96.81 92 LEU A N 1
ATOM 709 C CA . LEU A 1 92 ? 6.919 -1.616 -13.304 1.00 96.81 92 LEU A CA 1
ATOM 710 C C . LEU A 1 92 ? 8.406 -1.246 -13.240 1.00 96.81 92 LEU A C 1
ATOM 712 O O . LEU A 1 92 ? 8.770 -0.144 -13.623 1.00 96.81 92 LEU A O 1
ATOM 716 N N . GLY A 1 93 ? 9.255 -2.146 -12.741 1.00 95.94 93 GLY A N 1
ATOM 717 C CA . GLY A 1 93 ? 10.694 -1.911 -12.631 1.00 95.94 93 GLY A CA 1
ATOM 718 C C . GLY A 1 93 ? 11.437 -2.116 -13.948 1.00 95.94 93 GLY A C 1
ATOM 719 O O . GLY A 1 93 ? 12.362 -1.378 -14.262 1.00 95.94 93 GLY A O 1
ATOM 720 N N . SER A 1 94 ? 11.035 -3.102 -14.746 1.00 93.81 94 SER A N 1
ATOM 721 C CA . SER A 1 94 ? 11.767 -3.486 -15.959 1.00 93.81 94 SER A CA 1
ATOM 722 C C . SER A 1 94 ? 11.345 -2.735 -17.223 1.00 93.81 94 SER A C 1
ATOM 724 O O . SER A 1 94 ? 11.917 -2.975 -18.281 1.00 93.81 94 SER A O 1
ATOM 726 N N . SER A 1 95 ? 10.353 -1.846 -17.146 1.00 92.38 95 SER A N 1
ATOM 727 C CA . SER A 1 95 ? 9.892 -1.060 -18.293 1.00 92.38 95 SER A CA 1
ATOM 728 C C . SER A 1 95 ? 9.363 0.311 -17.868 1.00 92.38 95 SER A C 1
ATOM 730 O O . SER A 1 95 ? 8.903 0.437 -16.732 1.00 92.38 95 SER A O 1
ATOM 732 N N . PRO A 1 96 ? 9.369 1.331 -18.751 1.00 94.44 96 PRO A N 1
ATOM 733 C CA . PRO A 1 96 ? 8.843 2.671 -18.462 1.00 94.44 96 PRO A CA 1
ATOM 734 C C . PRO A 1 96 ? 7.302 2.713 -18.383 1.00 94.44 96 PRO A C 1
ATOM 736 O O . PRO A 1 96 ? 6.651 3.584 -18.957 1.00 94.44 96 PRO A O 1
ATOM 739 N N . ALA A 1 97 ? 6.690 1.779 -17.648 1.00 96.00 97 ALA A N 1
ATOM 740 C CA . ALA A 1 97 ? 5.243 1.610 -17.521 1.00 96.00 97 ALA A CA 1
ATOM 741 C C . ALA A 1 97 ? 4.528 2.868 -16.999 1.00 96.00 97 ALA A C 1
ATOM 743 O O . ALA A 1 97 ? 3.341 3.044 -17.263 1.00 96.00 97 ALA A O 1
ATOM 744 N N . TYR A 1 98 ? 5.251 3.766 -16.318 1.00 95.94 98 TYR A N 1
ATOM 745 C CA . TYR A 1 98 ? 4.750 5.056 -15.834 1.00 95.94 98 TYR A CA 1
ATOM 746 C C . TYR A 1 98 ? 4.164 5.948 -16.944 1.00 95.94 98 TYR A C 1
ATOM 748 O O . TYR A 1 98 ? 3.365 6.831 -16.645 1.00 95.94 98 TYR A O 1
ATOM 756 N N . ARG A 1 99 ? 4.512 5.710 -18.217 1.00 96.00 99 ARG A N 1
ATOM 757 C CA . ARG A 1 99 ? 3.931 6.419 -19.370 1.00 96.00 99 ARG A CA 1
ATOM 758 C C . ARG A 1 99 ? 2.489 5.991 -19.690 1.00 96.00 99 ARG A C 1
ATOM 760 O O . ARG A 1 99 ? 1.770 6.735 -20.347 1.00 96.00 99 ARG A O 1
ATOM 767 N N . TRP A 1 100 ? 2.033 4.832 -19.205 1.00 96.44 100 TRP A N 1
ATOM 768 C CA . TRP A 1 100 ? 0.679 4.299 -19.430 1.00 96.44 100 TRP A CA 1
ATOM 769 C C . TRP A 1 100 ? -0.197 4.450 -18.186 1.00 96.44 100 TRP A C 1
ATOM 771 O O . TRP A 1 100 ? -0.726 3.476 -17.646 1.00 96.44 100 TRP A O 1
ATOM 781 N N . THR A 1 101 ? -0.356 5.692 -17.730 1.00 95.38 101 THR A N 1
ATOM 782 C CA . THR A 1 101 ? -1.068 6.032 -16.488 1.00 95.38 101 THR A CA 1
ATOM 783 C C . THR A 1 101 ? -2.486 5.472 -16.439 1.00 95.38 101 THR A C 1
ATOM 785 O O . THR A 1 101 ? -2.860 4.899 -15.421 1.00 95.38 101 THR A O 1
ATOM 788 N N . GLN A 1 102 ? -3.251 5.544 -17.534 1.00 97.31 102 GLN A N 1
ATOM 789 C CA . GLN A 1 102 ? -4.617 5.010 -17.565 1.00 97.31 102 GLN A CA 1
ATOM 790 C C . GLN A 1 102 ? -4.655 3.505 -17.271 1.00 97.31 102 GLN A C 1
ATOM 792 O O . GLN A 1 102 ? -5.421 3.067 -16.423 1.00 97.31 102 GLN A O 1
ATOM 797 N N . SER A 1 103 ? -3.779 2.711 -17.893 1.00 97.38 103 SER A N 1
ATOM 798 C CA . SER A 1 103 ? -3.731 1.262 -17.655 1.00 97.38 103 SER A CA 1
ATOM 799 C C . SER A 1 103 ? -3.289 0.908 -16.232 1.00 97.38 103 SER A C 1
ATOM 801 O O . SER A 1 103 ? -3.710 -0.115 -15.691 1.00 97.38 103 SER A O 1
ATOM 803 N N . LEU A 1 104 ? -2.443 1.740 -15.616 1.00 97.88 104 LEU A N 1
ATOM 804 C CA . LEU A 1 104 ? -2.070 1.594 -14.208 1.00 97.88 104 LEU A CA 1
ATOM 805 C C . LEU A 1 104 ? -3.237 1.956 -13.279 1.00 97.88 104 LEU A C 1
ATOM 807 O O . LEU A 1 104 ? -3.476 1.239 -12.310 1.00 97.88 104 LEU A O 1
ATOM 811 N N . HIS A 1 105 ? -4.001 3.003 -13.599 1.00 97.81 105 HIS A N 1
ATOM 812 C CA . HIS A 1 105 ? -5.212 3.364 -12.862 1.00 97.81 105 HIS A CA 1
ATOM 813 C C . HIS A 1 105 ? -6.295 2.288 -12.965 1.00 97.81 105 HIS A C 1
ATOM 815 O O . HIS A 1 105 ? -6.882 1.942 -11.946 1.00 97.81 105 HIS A O 1
ATOM 821 N N . ASP A 1 106 ? -6.484 1.670 -14.134 1.00 98.06 106 ASP A N 1
ATOM 822 C CA . ASP A 1 106 ? -7.423 0.553 -14.295 1.00 98.06 106 ASP A CA 1
ATOM 823 C C . ASP A 1 106 ? -7.065 -0.620 -13.357 1.00 98.06 106 ASP A C 1
ATOM 825 O O . ASP A 1 106 ? -7.939 -1.257 -12.761 1.00 98.06 106 ASP A O 1
ATOM 829 N N . PHE A 1 107 ? -5.765 -0.900 -13.188 1.00 97.88 107 PHE A N 1
ATOM 830 C CA . PHE A 1 107 ? -5.283 -1.882 -12.214 1.00 97.88 107 PHE A CA 1
ATOM 831 C C . PHE A 1 107 ? -5.571 -1.438 -10.774 1.00 97.88 107 PHE A C 1
ATOM 833 O O . PHE A 1 107 ? -6.106 -2.220 -9.982 1.00 97.88 107 PHE A O 1
ATOM 840 N N . ASP A 1 108 ? -5.241 -0.193 -10.433 1.00 98.12 108 ASP A N 1
ATOM 841 C CA . ASP A 1 108 ? -5.459 0.368 -9.097 1.00 98.12 108 ASP A CA 1
ATOM 842 C C . ASP A 1 108 ? -6.945 0.360 -8.712 1.00 98.12 108 ASP A C 1
ATOM 844 O O . ASP A 1 108 ? -7.282 0.005 -7.581 1.00 98.12 108 ASP A O 1
ATOM 848 N N . ASP A 1 109 ? -7.847 0.616 -9.658 1.00 97.81 109 ASP A N 1
ATOM 849 C CA . ASP A 1 109 ? -9.295 0.575 -9.457 1.00 97.81 109 ASP A CA 1
ATOM 850 C C . ASP A 1 109 ? -9.812 -0.839 -9.164 1.00 97.81 109 ASP A C 1
ATOM 852 O O . ASP A 1 109 ? -10.717 -1.018 -8.340 1.00 97.81 109 ASP A O 1
ATOM 856 N N . VAL A 1 110 ? -9.232 -1.880 -9.772 1.00 97.56 110 VAL A N 1
ATOM 857 C CA . VAL A 1 110 ? -9.535 -3.276 -9.404 1.00 97.56 110 VAL A CA 1
ATOM 858 C C . VAL A 1 110 ? -9.152 -3.541 -7.945 1.00 97.56 110 VAL A C 1
ATOM 860 O O . VAL A 1 110 ? -9.939 -4.134 -7.195 1.00 97.56 110 VAL A O 1
ATOM 863 N N . ILE A 1 111 ? -7.973 -3.084 -7.512 1.00 97.56 111 ILE A N 1
ATOM 864 C CA . ILE A 1 111 ? -7.507 -3.259 -6.129 1.00 97.56 111 ILE A CA 1
ATOM 865 C C . ILE A 1 111 ? -8.358 -2.434 -5.155 1.00 97.56 111 ILE A C 1
ATOM 867 O O . ILE A 1 111 ? -8.756 -2.957 -4.108 1.00 97.56 111 ILE A O 1
ATOM 871 N N . ARG A 1 112 ? -8.707 -1.192 -5.506 1.00 97.81 112 ARG A N 1
ATOM 872 C CA . ARG A 1 112 ? -9.584 -0.305 -4.728 1.00 97.81 112 ARG A CA 1
ATOM 873 C C . ARG A 1 112 ? -10.961 -0.924 -4.516 1.00 97.81 112 ARG A C 1
ATOM 875 O O . ARG A 1 112 ? -11.390 -1.065 -3.368 1.00 97.81 112 ARG A O 1
ATOM 882 N N . ARG A 1 113 ? -11.622 -1.375 -5.591 1.00 96.75 113 ARG A N 1
ATOM 883 C CA . ARG A 1 113 ? -12.935 -2.049 -5.529 1.00 96.75 113 ARG A CA 1
ATOM 884 C C . ARG A 1 113 ? -12.881 -3.319 -4.682 1.00 96.75 113 ARG A C 1
ATOM 886 O O . ARG A 1 113 ? -13.764 -3.544 -3.858 1.00 96.75 113 ARG A O 1
ATOM 893 N N . CYS A 1 114 ? -11.845 -4.142 -4.849 1.00 96.62 114 CYS A N 1
ATOM 894 C CA . CYS A 1 114 ? -11.667 -5.344 -4.033 1.00 96.62 114 CYS A CA 1
ATOM 895 C C . CYS A 1 114 ? -11.492 -5.001 -2.547 1.00 96.62 114 CYS A C 1
ATOM 897 O O . CYS A 1 114 ? -12.143 -5.600 -1.692 1.00 96.62 114 CYS A O 1
ATOM 899 N N . THR A 1 115 ? -10.663 -4.002 -2.242 1.00 97.12 115 THR A N 1
ATOM 900 C CA . THR A 1 115 ? -10.420 -3.553 -0.867 1.00 97.12 115 THR A CA 1
ATOM 901 C C . THR A 1 115 ? -11.712 -3.075 -0.218 1.00 97.12 115 THR A C 1
ATOM 903 O O . THR A 1 115 ? -12.022 -3.528 0.882 1.00 97.12 115 THR A O 1
ATOM 906 N N . ALA A 1 116 ? -12.492 -2.237 -0.912 1.00 96.62 116 ALA A N 1
ATOM 907 C CA . ALA A 1 116 ? -13.788 -1.742 -0.445 1.00 96.62 116 ALA A CA 1
ATOM 908 C C . ALA A 1 116 ? -14.730 -2.889 -0.044 1.00 96.62 116 ALA A C 1
ATOM 910 O O . ALA A 1 116 ? -15.311 -2.861 1.040 1.00 96.62 116 ALA A O 1
ATOM 911 N N . LYS A 1 117 ? -14.808 -3.946 -0.865 1.00 95.69 117 LYS A N 1
ATOM 912 C CA . LYS A 1 117 ? -15.612 -5.143 -0.573 1.00 95.69 117 LYS A CA 1
ATOM 913 C C . LYS A 1 117 ? -15.097 -5.936 0.629 1.00 95.69 117 LYS A C 1
ATOM 915 O O . LYS A 1 117 ? -15.888 -6.315 1.486 1.00 95.69 117 LYS A O 1
ATOM 920 N N . ILE A 1 118 ? -13.785 -6.176 0.712 1.00 95.62 118 ILE A N 1
ATOM 921 C CA . ILE A 1 118 ? -13.170 -6.929 1.820 1.00 95.62 118 ILE A CA 1
ATOM 922 C C . ILE A 1 118 ? -13.455 -6.242 3.158 1.00 95.62 118 ILE A C 1
ATOM 924 O O . ILE A 1 118 ? -13.848 -6.885 4.136 1.00 95.62 118 ILE A O 1
ATOM 928 N N . VAL A 1 119 ? -13.234 -4.928 3.210 1.00 95.19 119 VAL A N 1
ATOM 929 C CA . VAL A 1 119 ? -13.305 -4.165 4.461 1.00 95.19 119 VAL A CA 1
ATOM 930 C C . VAL A 1 119 ? -14.697 -3.579 4.717 1.00 95.19 119 VAL A C 1
ATOM 932 O O . VAL A 1 119 ? -14.941 -3.065 5.804 1.00 95.19 119 VAL A O 1
ATOM 935 N N . ASN A 1 120 ? -15.612 -3.714 3.754 1.00 94.50 120 ASN A N 1
ATOM 936 C CA . ASN A 1 120 ? -16.997 -3.255 3.805 1.00 94.50 120 ASN A CA 1
ATOM 937 C C . ASN A 1 120 ? -17.132 -1.775 4.202 1.00 94.50 120 ASN A C 1
ATOM 939 O O . ASN A 1 120 ? -17.893 -1.431 5.107 1.00 94.50 120 ASN A O 1
ATOM 943 N N . ILE A 1 121 ? -16.360 -0.909 3.544 1.00 92.38 121 ILE A N 1
ATOM 944 C CA . ILE A 1 121 ? -16.463 0.548 3.683 1.00 92.38 121 ILE A CA 1
ATOM 945 C C . ILE A 1 121 ? -16.579 1.184 2.304 1.00 92.38 121 ILE A C 1
ATOM 947 O O . ILE A 1 121 ? -16.083 0.637 1.316 1.00 92.38 121 ILE A O 1
ATOM 951 N N . ASP A 1 122 ? -17.173 2.372 2.263 1.00 91.88 122 ASP A N 1
ATOM 952 C CA . ASP A 1 122 ? -17.057 3.237 1.099 1.00 91.88 122 ASP A CA 1
ATOM 953 C C . ASP A 1 122 ? -15.602 3.704 0.956 1.00 91.88 122 ASP A C 1
ATOM 955 O O . ASP A 1 122 ? -15.023 4.282 1.880 1.00 91.88 122 ASP A O 1
ATOM 959 N N . MET A 1 123 ? -14.993 3.383 -0.182 1.00 94.38 123 MET A N 1
ATOM 960 C CA . MET A 1 123 ? -13.597 3.690 -0.472 1.00 94.38 123 MET A CA 1
ATOM 961 C C . MET A 1 123 ? -13.550 4.903 -1.395 1.00 94.38 123 MET A C 1
ATOM 963 O O . MET A 1 123 ? -13.205 4.774 -2.572 1.00 94.38 123 MET A O 1
ATOM 967 N N . ASP A 1 124 ? -13.932 6.066 -0.867 1.00 93.69 124 ASP A N 1
ATOM 968 C CA . ASP A 1 124 ? -13.834 7.353 -1.560 1.00 93.69 124 ASP A CA 1
ATOM 969 C C . ASP A 1 124 ? -12.368 7.749 -1.839 1.00 93.69 124 ASP A C 1
ATOM 971 O O . ASP A 1 124 ? -11.429 7.034 -1.478 1.00 93.69 124 ASP A O 1
ATOM 975 N N . ASP A 1 125 ? -12.150 8.855 -2.552 1.00 93.75 125 ASP A N 1
ATOM 976 C CA . ASP A 1 125 ? -10.799 9.241 -2.985 1.00 93.75 125 ASP A CA 1
ATOM 977 C C . ASP A 1 125 ? -9.874 9.570 -1.807 1.00 93.75 125 ASP A C 1
ATOM 979 O O . ASP A 1 125 ? -8.668 9.335 -1.886 1.00 93.75 125 ASP A O 1
ATOM 983 N N . SER A 1 126 ? -10.424 10.064 -0.695 1.00 92.75 126 SER A N 1
ATOM 984 C CA . SER A 1 126 ? -9.658 10.370 0.516 1.00 92.75 126 SER A CA 1
ATOM 985 C C . SER A 1 126 ? -9.250 9.088 1.245 1.00 92.75 126 SER A C 1
ATOM 987 O O . SER A 1 126 ? -8.075 8.896 1.579 1.00 92.75 126 SER A O 1
ATOM 989 N N . ALA A 1 127 ? -10.199 8.166 1.424 1.00 95.00 127 ALA A N 1
ATOM 990 C CA . ALA A 1 127 ? -9.970 6.858 2.019 1.00 95.00 127 ALA A CA 1
ATOM 991 C C . ALA A 1 127 ? -8.981 6.037 1.187 1.00 95.00 127 ALA A C 1
ATOM 993 O O . ALA A 1 127 ? -8.069 5.436 1.758 1.00 95.00 127 ALA A O 1
ATOM 994 N N . TRP A 1 128 ? -9.111 6.055 -0.145 1.00 97.38 128 TRP A N 1
ATOM 995 C CA . TRP A 1 128 ? -8.180 5.379 -1.045 1.00 97.38 128 TRP A CA 1
ATOM 996 C C . TRP A 1 128 ? -6.790 6.003 -0.988 1.00 97.38 128 TRP A C 1
ATOM 998 O O . TRP A 1 128 ? -5.819 5.283 -0.765 1.00 97.38 128 TRP A O 1
ATOM 1008 N N . ARG A 1 129 ? -6.684 7.337 -1.068 1.00 96.19 129 ARG A N 1
ATOM 1009 C CA . ARG A 1 129 ? -5.399 8.041 -0.945 1.00 96.19 129 ARG A CA 1
ATOM 1010 C C . ARG A 1 129 ? -4.679 7.669 0.348 1.00 96.19 129 ARG A C 1
ATOM 1012 O O . ARG A 1 129 ? -3.485 7.392 0.313 1.00 96.19 129 ARG A O 1
ATOM 1019 N N . GLN A 1 130 ? -5.386 7.600 1.479 1.00 97.56 130 GLN A N 1
ATOM 1020 C CA . GLN A 1 130 ? -4.784 7.135 2.729 1.00 97.56 130 GLN A CA 1
ATOM 1021 C C . GLN A 1 130 ? -4.460 5.633 2.693 1.00 97.56 130 GLN A C 1
ATOM 1023 O O . GLN A 1 130 ? -3.375 5.240 3.118 1.00 97.56 130 GLN A O 1
ATOM 1028 N N . ALA A 1 131 ? -5.364 4.775 2.213 1.00 98.12 131 ALA A N 1
ATOM 1029 C CA . ALA A 1 131 ? -5.160 3.324 2.152 1.00 98.12 131 ALA A CA 1
ATOM 1030 C C . ALA A 1 131 ? -3.913 2.941 1.342 1.00 98.12 131 ALA A C 1
ATOM 1032 O O . ALA A 1 131 ? -3.191 2.010 1.731 1.00 98.12 131 ALA A O 1
ATOM 1033 N N . SER A 1 132 ? -3.635 3.705 0.287 1.00 97.56 132 SER A N 1
ATOM 1034 C CA . SER A 1 132 ? -2.482 3.548 -0.592 1.00 97.56 132 SER A CA 1
ATOM 1035 C C . SER A 1 132 ? -1.160 4.003 0.008 1.00 97.56 132 SER A C 1
ATOM 1037 O O . SER A 1 132 ? -0.112 3.681 -0.544 1.00 97.56 132 SER A O 1
ATOM 1039 N N . LEU A 1 133 ? -1.156 4.684 1.157 1.00 97.50 133 LEU A N 1
ATOM 1040 C CA . LEU A 1 133 ? 0.081 5.000 1.869 1.00 97.50 133 LEU A CA 1
ATOM 1041 C C . LEU A 1 133 ? 0.688 3.743 2.518 1.00 97.50 133 LEU A C 1
ATOM 1043 O O . LEU A 1 133 ? -0.029 2.795 2.871 1.00 97.50 133 LEU A O 1
ATOM 1047 N N . PRO A 1 134 ? 2.012 3.725 2.762 1.00 97.00 134 PRO A N 1
ATOM 1048 C CA . PRO A 1 134 ? 2.631 2.721 3.616 1.00 97.00 134 PRO A CA 1
ATOM 1049 C C . PRO A 1 134 ? 1.969 2.645 4.997 1.00 97.00 134 PRO A C 1
ATOM 1051 O O . PRO A 1 134 ? 1.470 3.632 5.538 1.00 97.00 134 PRO A O 1
ATOM 1054 N N . VAL A 1 135 ? 2.038 1.467 5.624 1.00 97.19 135 VAL A N 1
ATOM 1055 C CA . VAL A 1 135 ? 1.497 1.251 6.978 1.00 97.19 135 VAL A CA 1
ATOM 1056 C C . VAL A 1 135 ? 2.128 2.200 8.006 1.00 97.19 135 VAL A C 1
ATOM 1058 O O . VAL A 1 135 ? 1.444 2.667 8.914 1.00 97.19 135 VAL A O 1
ATOM 1061 N N . ALA A 1 136 ? 3.411 2.529 7.843 1.00 95.25 136 ALA A N 1
ATOM 1062 C CA . ALA A 1 136 ? 4.110 3.484 8.703 1.00 95.25 136 ALA A CA 1
ATOM 1063 C C . ALA A 1 136 ? 3.534 4.912 8.617 1.00 95.25 136 ALA A C 1
ATOM 1065 O O . ALA A 1 136 ? 3.618 5.659 9.582 1.00 95.25 136 ALA A O 1
ATOM 1066 N N . ASN A 1 137 ? 2.902 5.269 7.498 1.00 95.81 137 ASN A N 1
ATOM 1067 C CA . ASN A 1 137 ? 2.307 6.582 7.241 1.00 95.81 137 ASN A CA 1
ATOM 1068 C C . ASN A 1 137 ? 0.778 6.574 7.429 1.00 95.81 137 ASN A C 1
ATOM 1070 O O . ASN A 1 137 ? 0.067 7.364 6.815 1.00 95.81 137 ASN A O 1
ATOM 1074 N N . GLY A 1 138 ? 0.239 5.636 8.215 1.00 95.94 138 GLY A N 1
ATOM 1075 C CA . GLY A 1 138 ? -1.197 5.601 8.500 1.00 95.94 138 GLY A CA 1
ATOM 1076 C C . GLY A 1 138 ? -2.063 4.896 7.459 1.00 95.94 138 GLY A C 1
ATOM 1077 O O . GLY A 1 138 ? -3.267 4.759 7.680 1.00 95.94 138 GLY A O 1
ATOM 1078 N N . GLY A 1 139 ? -1.480 4.388 6.371 1.00 97.56 139 GLY A N 1
ATOM 1079 C CA . GLY A 1 139 ? -2.210 3.659 5.334 1.00 97.56 139 GLY A CA 1
ATOM 1080 C C . GLY A 1 139 ? -2.383 2.169 5.604 1.00 97.56 139 GLY A C 1
ATOM 1081 O O . GLY A 1 139 ? -2.078 1.674 6.698 1.00 97.56 139 GLY A O 1
ATOM 1082 N N . LEU A 1 140 ? -2.880 1.443 4.600 1.00 97.94 140 LEU A N 1
ATOM 1083 C CA . LEU A 1 140 ? -2.992 -0.022 4.615 1.00 97.94 140 LEU A CA 1
ATOM 1084 C C . LEU A 1 140 ? -1.772 -0.703 3.977 1.00 97.94 140 LEU A C 1
ATOM 1086 O O . LEU A 1 140 ? -1.549 -1.896 4.194 1.00 97.94 140 LEU A O 1
ATOM 1090 N N . GLY A 1 141 ? -0.944 0.049 3.247 1.00 96.50 141 GLY A N 1
ATOM 1091 C CA . GLY A 1 141 ? 0.182 -0.473 2.475 1.00 96.50 141 GLY A CA 1
ATOM 1092 C C . GLY A 1 141 ? -0.216 -1.015 1.103 1.00 96.50 141 GLY A C 1
ATOM 1093 O O . GLY A 1 141 ? 0.546 -1.780 0.519 1.00 96.50 141 GLY A O 1
ATOM 1094 N N . LEU A 1 142 ? -1.392 -0.644 0.593 1.00 96.50 142 LEU A N 1
ATOM 1095 C CA . LEU A 1 142 ? -1.870 -1.007 -0.743 1.00 96.50 142 LEU A CA 1
ATOM 1096 C C . LEU A 1 142 ? -1.376 0.015 -1.773 1.00 96.50 142 LEU A C 1
ATOM 1098 O O . LEU A 1 142 ? -2.168 0.771 -2.315 1.00 96.50 142 LEU A O 1
ATOM 1102 N N . ARG A 1 143 ? -0.058 0.080 -1.999 1.00 95.94 143 ARG A N 1
ATOM 1103 C CA . ARG A 1 143 ? 0.536 1.089 -2.896 1.00 95.94 143 ARG A CA 1
ATOM 1104 C C . ARG A 1 143 ? -0.127 1.086 -4.279 1.00 95.94 143 ARG A C 1
ATOM 1106 O O . ARG A 1 143 ? -0.316 0.012 -4.849 1.00 95.94 143 ARG A O 1
ATOM 1113 N N . CYS A 1 144 ? -0.404 2.277 -4.811 1.00 96.81 144 CYS A N 1
ATOM 1114 C CA . CYS A 1 144 ? -0.873 2.472 -6.181 1.00 96.81 144 CYS A CA 1
ATOM 1115 C C . CYS A 1 144 ? 0.235 2.124 -7.182 1.00 96.81 144 CYS A C 1
ATOM 1117 O O . CYS A 1 144 ? 1.379 2.565 -7.036 1.00 96.81 144 CYS A O 1
ATOM 1119 N N . ALA A 1 145 ? -0.105 1.376 -8.224 1.00 97.50 145 ALA A N 1
ATOM 1120 C CA . ALA A 1 145 ? 0.775 1.076 -9.339 1.00 97.50 145 ALA A CA 1
ATOM 1121 C C . ALA A 1 145 ? 1.152 2.349 -10.102 1.00 97.50 145 ALA A C 1
ATOM 1123 O O . ALA A 1 145 ? 2.322 2.508 -10.449 1.00 97.50 145 ALA A O 1
ATOM 1124 N N . ALA A 1 146 ? 0.201 3.271 -10.295 1.00 96.56 146 ALA A N 1
ATOM 1125 C CA . ALA A 1 146 ? 0.439 4.546 -10.974 1.00 96.56 146 ALA A CA 1
ATOM 1126 C C . ALA A 1 146 ? 1.512 5.400 -10.273 1.00 96.56 146 ALA A C 1
ATOM 1128 O O . ALA A 1 146 ? 2.368 5.988 -10.928 1.00 96.56 146 ALA A O 1
ATOM 1129 N N . GLU A 1 147 ? 1.515 5.415 -8.938 1.00 95.19 147 GLU A N 1
ATOM 1130 C CA . GLU A 1 147 ? 2.498 6.159 -8.138 1.00 95.19 147 GLU A CA 1
ATOM 1131 C C . GLU A 1 147 ? 3.845 5.432 -8.039 1.00 95.19 147 GLU A C 1
ATOM 1133 O O . GLU A 1 147 ? 4.896 6.067 -7.972 1.00 95.19 147 GLU A O 1
ATOM 1138 N N . LEU A 1 148 ? 3.827 4.096 -8.013 1.00 96.50 148 LEU A N 1
ATOM 1139 C CA . LEU A 1 148 ? 5.021 3.280 -7.793 1.00 96.50 148 LEU A CA 1
ATOM 1140 C C . LEU A 1 148 ? 5.813 3.005 -9.078 1.00 96.50 148 LEU A C 1
ATOM 1142 O O . LEU A 1 148 ? 7.000 2.685 -8.995 1.00 96.50 148 LEU A O 1
ATOM 1146 N N . ALA A 1 149 ? 5.183 3.119 -10.252 1.00 97.50 149 ALA A N 1
ATOM 1147 C CA . ALA A 1 149 ? 5.792 2.778 -11.535 1.00 97.50 149 ALA A CA 1
ATOM 1148 C C . ALA A 1 149 ? 7.098 3.537 -11.796 1.00 97.50 149 ALA A C 1
ATOM 1150 O O . ALA A 1 149 ? 8.114 2.923 -12.117 1.00 97.50 149 ALA A O 1
ATOM 1151 N N . LEU A 1 150 ? 7.091 4.858 -11.609 1.00 97.25 150 LEU A N 1
ATOM 1152 C CA . LEU A 1 150 ? 8.267 5.689 -11.854 1.00 97.25 150 LEU A CA 1
ATOM 1153 C C . LEU A 1 150 ? 9.398 5.422 -10.835 1.00 97.25 150 LEU A C 1
ATOM 1155 O O . LEU A 1 150 ? 10.512 5.131 -11.275 1.00 97.25 150 LEU A O 1
ATOM 1159 N N . PRO A 1 151 ? 9.153 5.418 -9.504 1.00 97.38 151 PRO A N 1
ATOM 1160 C CA . PRO A 1 151 ? 10.162 5.013 -8.524 1.00 97.38 151 PRO A CA 1
ATOM 1161 C C . PRO A 1 151 ? 10.759 3.621 -8.766 1.00 97.38 151 PRO A C 1
ATOM 1163 O O . PRO A 1 151 ? 11.967 3.439 -8.614 1.00 97.38 151 PRO A O 1
ATOM 1166 N N . ALA A 1 152 ? 9.931 2.634 -9.132 1.00 97.75 152 ALA A N 1
ATOM 1167 C CA . ALA A 1 152 ? 10.386 1.272 -9.404 1.00 97.75 152 ALA A CA 1
ATOM 1168 C C . ALA A 1 152 ? 11.290 1.212 -10.642 1.00 97.75 152 ALA A C 1
ATOM 1170 O O . ALA A 1 152 ? 12.354 0.593 -10.585 1.00 97.75 152 ALA A O 1
ATOM 1171 N N . TYR A 1 153 ? 10.897 1.880 -11.730 1.00 97.50 153 TYR A N 1
ATOM 1172 C CA . TYR A 1 153 ? 11.678 1.937 -12.964 1.00 97.50 153 TYR A CA 1
ATOM 1173 C C . TYR A 1 153 ? 13.040 2.604 -12.745 1.00 97.50 153 TYR A C 1
ATOM 1175 O O . TYR A 1 153 ? 14.075 2.009 -13.046 1.00 97.50 153 TYR A O 1
ATOM 1183 N N . LEU A 1 154 ? 13.055 3.799 -12.140 1.00 97.38 154 LEU A N 1
ATOM 1184 C CA . LEU A 1 154 ? 14.294 4.534 -11.871 1.00 97.38 154 LEU A CA 1
ATOM 1185 C C . LEU A 1 154 ? 15.250 3.712 -11.004 1.00 97.38 154 LEU A C 1
ATOM 1187 O O . LEU A 1 154 ? 16.428 3.590 -11.334 1.00 97.38 154 LEU A O 1
ATOM 1191 N N . ALA A 1 155 ? 14.752 3.088 -9.938 1.00 97.50 155 ALA A N 1
ATOM 1192 C CA . ALA A 1 155 ? 15.583 2.250 -9.084 1.00 97.50 155 ALA A CA 1
ATOM 1193 C C . ALA A 1 155 ? 16.147 1.027 -9.813 1.00 97.50 155 ALA A C 1
ATOM 1195 O O . ALA A 1 155 ? 17.330 0.713 -9.673 1.00 97.50 155 ALA A O 1
ATOM 1196 N N . SER A 1 156 ? 15.317 0.355 -10.613 1.00 96.81 156 SER A N 1
ATOM 1197 C CA . SER A 1 156 ? 15.711 -0.843 -11.351 1.00 96.81 156 SER A CA 1
ATOM 1198 C C . SER A 1 156 ? 16.783 -0.546 -12.399 1.00 96.81 156 SER A C 1
ATOM 1200 O O . SER A 1 156 ? 17.760 -1.288 -12.482 1.00 96.81 156 SER A O 1
ATOM 1202 N N . VAL A 1 157 ? 16.656 0.550 -13.156 1.00 94.88 157 VAL A N 1
ATOM 1203 C CA . VAL A 1 157 ? 17.665 0.946 -14.154 1.00 94.88 157 VAL A CA 1
ATOM 1204 C C . VAL A 1 157 ? 19.032 1.121 -13.490 1.00 94.88 157 VAL A C 1
ATOM 1206 O O . VAL A 1 157 ? 19.998 0.461 -13.875 1.00 94.88 157 VAL A O 1
ATOM 1209 N N . HIS A 1 158 ? 19.101 1.905 -12.413 1.00 95.38 158 HIS A N 1
ATOM 1210 C CA . HIS A 1 158 ? 20.358 2.141 -11.699 1.00 95.38 158 HIS A CA 1
ATOM 1211 C C . HIS A 1 158 ? 20.889 0.883 -10.991 1.00 95.38 158 HIS A C 1
ATOM 1213 O O . HIS A 1 158 ? 22.101 0.704 -10.892 1.00 95.38 158 HIS A O 1
ATOM 1219 N N . ALA A 1 159 ? 20.017 -0.024 -10.534 1.00 95.12 159 ALA A N 1
ATOM 1220 C CA . ALA A 1 159 ? 20.433 -1.308 -9.964 1.00 95.12 159 ALA A CA 1
ATOM 1221 C C . ALA A 1 159 ? 21.140 -2.213 -10.988 1.00 95.12 159 ALA A C 1
ATOM 1223 O O . ALA A 1 159 ? 21.973 -3.034 -10.608 1.00 95.12 159 ALA A O 1
ATOM 1224 N N . THR A 1 160 ? 20.841 -2.048 -12.280 1.00 93.19 160 THR A N 1
ATOM 1225 C CA . THR A 1 160 ? 21.451 -2.832 -13.366 1.00 93.19 160 THR A CA 1
ATOM 1226 C C . THR A 1 160 ? 22.699 -2.201 -13.981 1.00 93.19 160 THR A C 1
ATOM 1228 O O . THR A 1 160 ? 23.307 -2.823 -14.850 1.00 93.19 160 THR A O 1
ATOM 1231 N N . HIS A 1 161 ? 23.131 -1.023 -13.513 1.00 90.94 161 HIS A N 1
ATOM 1232 C CA . HIS A 1 161 ? 24.243 -0.266 -14.102 1.00 90.94 161 HIS A CA 1
ATOM 1233 C C . HIS A 1 161 ? 25.493 -1.112 -14.354 1.00 90.94 161 HIS A C 1
ATOM 1235 O O . HIS A 1 161 ? 25.999 -1.147 -15.469 1.00 90.94 161 HIS A O 1
ATOM 1241 N N . SER A 1 162 ? 25.975 -1.846 -13.349 1.00 90.75 162 SER A N 1
ATOM 1242 C CA . SER A 1 162 ? 27.201 -2.647 -13.478 1.00 90.75 162 SER A CA 1
ATOM 1243 C C . SER A 1 162 ? 27.112 -3.747 -14.540 1.00 90.75 162 SER A C 1
ATOM 1245 O O . SER A 1 162 ? 28.123 -4.065 -15.160 1.00 90.75 162 SER A O 1
ATOM 1247 N N . LEU A 1 163 ? 25.926 -4.326 -14.751 1.00 92.19 163 LEU A N 1
ATOM 1248 C CA . LEU A 1 163 ? 25.687 -5.354 -15.765 1.00 92.19 163 LEU A CA 1
ATOM 1249 C C . LEU A 1 163 ? 25.554 -4.729 -17.153 1.00 92.19 163 LEU A C 1
ATOM 1251 O O . LEU A 1 163 ? 26.142 -5.228 -18.109 1.00 92.19 163 LEU A O 1
ATOM 1255 N N . VAL A 1 164 ? 24.825 -3.616 -17.260 1.00 90.75 164 VAL A N 1
ATOM 1256 C CA . VAL A 1 164 ? 24.663 -2.897 -18.528 1.00 90.75 164 VAL A CA 1
ATOM 1257 C C . VAL A 1 164 ? 26.012 -2.386 -19.027 1.00 90.75 164 VAL A C 1
ATOM 1259 O O . VAL A 1 164 ? 26.329 -2.611 -20.188 1.00 90.75 164 VAL A O 1
ATOM 1262 N N . SER A 1 165 ? 26.855 -1.815 -18.160 1.00 89.38 165 SER A N 1
ATOM 1263 C CA . SER A 1 165 ? 28.196 -1.346 -18.540 1.00 89.38 165 SER A CA 1
ATOM 1264 C C . SER A 1 165 ? 29.133 -2.466 -19.015 1.00 89.38 165 SER A C 1
ATOM 1266 O O . SER A 1 165 ? 30.058 -2.193 -19.773 1.00 89.38 165 SER A O 1
ATOM 1268 N N . GLN A 1 166 ? 28.917 -3.722 -18.600 1.00 92.94 166 GLN A N 1
ATOM 1269 C CA . GLN A 1 166 ? 29.688 -4.870 -19.107 1.00 92.94 166 GLN A CA 1
ATOM 1270 C C . GLN A 1 166 ? 29.272 -5.280 -20.523 1.00 92.94 166 GLN A C 1
ATOM 1272 O O . GLN A 1 166 ? 30.090 -5.804 -21.273 1.00 92.94 166 GLN A O 1
ATOM 1277 N N . ILE A 1 167 ? 28.004 -5.062 -20.879 1.00 93.06 167 ILE A N 1
ATOM 1278 C CA . ILE A 1 167 ? 27.456 -5.396 -22.199 1.00 93.06 167 ILE A CA 1
ATOM 1279 C C . ILE A 1 167 ? 27.662 -4.230 -23.172 1.00 93.06 167 ILE A C 1
ATOM 1281 O O . ILE A 1 167 ? 27.978 -4.443 -24.339 1.00 93.06 167 ILE A O 1
ATOM 1285 N N . CYS A 1 168 ? 27.480 -3.002 -22.691 1.00 88.50 168 CYS A N 1
ATOM 1286 C CA . CYS A 1 168 ? 27.510 -1.776 -23.473 1.00 88.50 168 CYS A CA 1
ATOM 1287 C C . CYS A 1 168 ? 28.253 -0.684 -22.684 1.00 88.50 168 CYS A C 1
ATOM 1289 O O . CYS A 1 168 ? 27.666 0.043 -21.876 1.00 88.50 168 CYS A O 1
ATOM 1291 N N . SER A 1 169 ? 29.567 -0.595 -22.909 1.00 80.50 169 SER A N 1
ATOM 1292 C CA . SER A 1 169 ? 30.520 0.206 -22.125 1.00 80.50 169 SER A CA 1
ATOM 1293 C C . SER A 1 169 ? 30.290 1.718 -22.157 1.00 80.50 169 SER A C 1
ATOM 1295 O O . SER A 1 169 ? 30.751 2.413 -21.259 1.00 80.50 169 SER A O 1
ATOM 1297 N N . GLU A 1 170 ? 29.573 2.229 -23.158 1.00 79.31 170 GLU A N 1
ATOM 1298 C CA . GLU A 1 170 ? 29.311 3.665 -23.353 1.00 79.31 170 GLU A CA 1
ATOM 1299 C C . GLU A 1 170 ? 27.912 4.092 -22.875 1.00 79.31 170 GLU A C 1
ATOM 1301 O O . GLU A 1 170 ? 27.442 5.179 -23.199 1.00 79.31 170 GLU A O 1
ATOM 1306 N N . THR A 1 171 ? 27.213 3.243 -22.114 1.00 81.62 171 THR A N 1
ATOM 1307 C CA . THR A 1 171 ? 25.841 3.552 -21.690 1.00 81.62 171 THR A CA 1
ATOM 1308 C C . THR A 1 171 ? 25.827 4.528 -20.517 1.00 81.62 171 THR A C 1
ATOM 1310 O O . THR A 1 171 ? 26.105 4.143 -19.380 1.00 81.62 171 THR A O 1
ATOM 1313 N N . ASP A 1 172 ? 25.419 5.768 -20.779 1.00 87.19 172 ASP A N 1
ATOM 1314 C CA . ASP A 1 172 ? 25.000 6.709 -19.743 1.00 87.19 172 ASP A CA 1
ATOM 1315 C C . ASP A 1 172 ? 23.541 6.428 -19.349 1.00 87.19 172 ASP A C 1
ATOM 1317 O O . ASP A 1 172 ? 22.590 6.791 -20.049 1.00 87.19 172 ASP A O 1
ATOM 1321 N N . LEU A 1 173 ? 23.360 5.743 -18.218 1.00 85.88 173 LEU A N 1
ATOM 1322 C CA . LEU A 1 173 ? 22.025 5.429 -17.713 1.00 85.88 173 LEU A CA 1
ATOM 1323 C C . LEU A 1 173 ? 21.265 6.657 -17.215 1.00 85.88 173 LEU A C 1
ATOM 1325 O O . LEU A 1 173 ? 20.038 6.642 -17.286 1.00 85.88 173 LEU A O 1
ATOM 1329 N N . ASP A 1 174 ? 21.952 7.704 -16.754 1.00 86.00 174 ASP A N 1
ATOM 1330 C CA . ASP A 1 174 ? 21.299 8.938 -16.312 1.00 86.00 174 ASP A CA 1
ATOM 1331 C C . ASP A 1 174 ? 20.682 9.660 -17.509 1.00 86.00 174 ASP A C 1
ATOM 1333 O O . ASP A 1 174 ? 19.533 10.104 -17.439 1.00 86.00 174 ASP A O 1
ATOM 1337 N N . ALA A 1 175 ? 21.409 9.706 -18.629 1.00 88.75 175 ALA A N 1
ATOM 1338 C CA . ALA A 1 175 ? 20.885 10.215 -19.891 1.00 88.75 175 ALA A CA 1
ATOM 1339 C C . ALA A 1 175 ? 19.677 9.393 -20.372 1.00 88.75 175 ALA A C 1
ATOM 1341 O O . ALA A 1 175 ? 18.655 9.967 -20.751 1.00 88.75 175 ALA A O 1
ATOM 1342 N N . ALA A 1 176 ? 19.742 8.060 -20.275 1.00 88.06 176 ALA A N 1
ATOM 1343 C CA . ALA A 1 176 ? 18.658 7.171 -20.703 1.00 88.06 176 ALA A CA 1
ATOM 1344 C C . ALA A 1 176 ? 17.352 7.334 -19.897 1.00 88.06 176 ALA A C 1
ATOM 1346 O O . ALA A 1 176 ? 16.279 6.967 -20.380 1.00 88.06 176 ALA A O 1
ATOM 1347 N N . VAL A 1 177 ? 17.414 7.872 -18.672 1.00 93.56 177 VAL A N 1
ATOM 1348 C CA . VAL A 1 177 ? 16.236 8.083 -17.806 1.00 93.56 177 VAL A CA 1
ATOM 1349 C C . VAL A 1 177 ? 16.020 9.542 -17.408 1.00 93.56 177 VAL A C 1
ATOM 1351 O O . VAL A 1 177 ? 15.272 9.819 -16.465 1.00 93.56 177 VAL A O 1
ATOM 1354 N N . VAL A 1 178 ? 16.613 10.488 -18.143 1.00 94.56 178 VAL A N 1
ATOM 1355 C CA . VAL A 1 178 ? 16.535 11.927 -17.843 1.00 94.56 178 VAL A CA 1
ATOM 1356 C C . VAL A 1 178 ? 15.091 12.437 -17.782 1.00 94.56 178 VAL A C 1
ATOM 1358 O O . VAL A 1 178 ? 14.742 13.203 -16.882 1.00 94.56 178 VAL A O 1
ATOM 1361 N N . GLU A 1 179 ? 14.221 11.953 -18.675 1.00 94.81 179 GLU A N 1
ATOM 1362 C CA . GLU A 1 179 ? 12.779 12.237 -18.667 1.00 94.81 179 GLU A CA 1
ATOM 1363 C C . GLU A 1 179 ? 12.142 11.806 -17.340 1.00 94.81 179 GLU A C 1
ATOM 1365 O O . GLU A 1 179 ? 11.459 12.594 -16.687 1.00 94.81 179 GLU A O 1
ATOM 1370 N N . GLY A 1 180 ? 12.407 10.569 -16.910 1.00 95.38 180 GLY A N 1
ATOM 1371 C CA . GLY A 1 180 ? 11.863 10.013 -15.674 1.00 95.38 180 GLY A CA 1
ATOM 1372 C C . GLY A 1 180 ? 12.366 10.742 -14.427 1.00 95.38 180 GLY A C 1
ATOM 1373 O O . GLY A 1 180 ? 11.575 11.039 -13.532 1.00 95.38 180 GLY A O 1
ATOM 1374 N N . ILE A 1 181 ? 13.656 11.094 -14.378 1.00 95.25 181 ILE A N 1
ATOM 1375 C CA . ILE A 1 181 ? 14.234 11.891 -13.282 1.00 95.25 181 ILE A CA 1
ATOM 1376 C C . ILE A 1 181 ? 13.587 13.278 -13.231 1.00 95.25 181 ILE A C 1
ATOM 1378 O O . ILE A 1 181 ? 13.251 13.760 -12.148 1.00 95.25 181 ILE A O 1
ATOM 1382 N N . THR A 1 182 ? 13.384 13.906 -14.390 1.00 95.19 182 THR A N 1
ATOM 1383 C CA . THR A 1 182 ? 12.764 15.232 -14.496 1.00 95.19 182 THR A CA 1
ATOM 1384 C C . THR A 1 182 ? 11.321 15.184 -14.008 1.00 95.19 182 THR A C 1
ATOM 1386 O O . THR A 1 182 ? 10.950 15.959 -13.127 1.00 95.19 182 THR A O 1
ATOM 1389 N N . LEU A 1 183 ? 10.535 14.217 -14.490 1.00 94.88 183 LEU A N 1
ATOM 1390 C CA . LEU A 1 183 ? 9.154 13.999 -14.062 1.00 94.88 183 LEU A CA 1
ATOM 1391 C C . LEU A 1 183 ? 9.058 13.766 -12.546 1.00 94.88 183 LEU A C 1
ATOM 1393 O O . LEU A 1 183 ? 8.229 14.377 -11.866 1.00 94.88 183 LEU A O 1
ATOM 1397 N N . TRP A 1 184 ? 9.938 12.925 -12.000 1.00 95.62 184 TRP A N 1
ATOM 1398 C CA . TRP A 1 184 ? 9.989 12.651 -10.567 1.00 95.62 184 TRP A CA 1
ATOM 1399 C C . TRP A 1 184 ? 10.320 13.916 -9.763 1.00 95.62 184 TRP A C 1
ATOM 1401 O O . TRP A 1 184 ? 9.610 14.241 -8.806 1.00 95.62 184 TRP A O 1
ATOM 1411 N N . ARG A 1 185 ? 11.331 14.683 -10.190 1.00 94.38 185 ARG A N 1
ATOM 1412 C CA . ARG A 1 185 ? 11.742 15.942 -9.547 1.00 94.38 185 ARG A CA 1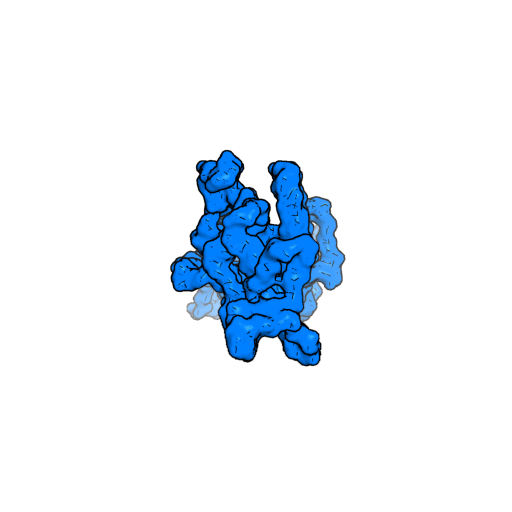
ATOM 1413 C C . ARG A 1 185 ? 10.609 16.962 -9.542 1.00 94.38 185 ARG A C 1
ATOM 1415 O O . ARG A 1 185 ? 10.349 17.563 -8.503 1.00 94.38 185 ARG A O 1
ATOM 1422 N N . THR A 1 186 ? 9.894 17.113 -10.656 1.00 92.06 186 THR A N 1
ATOM 1423 C CA . THR A 1 186 ? 8.732 18.008 -10.755 1.00 92.06 186 THR A CA 1
ATOM 1424 C C . THR A 1 186 ? 7.602 17.587 -9.815 1.00 92.06 186 THR A C 1
ATOM 1426 O O . THR A 1 186 ? 6.960 18.447 -9.220 1.00 92.06 186 THR A O 1
ATOM 1429 N N . SER A 1 187 ? 7.376 16.282 -9.632 1.00 88.69 187 SER A N 1
ATOM 1430 C CA . SER A 1 187 ? 6.284 15.782 -8.782 1.00 88.69 187 SER A CA 1
ATOM 1431 C C . SER A 1 187 ? 6.495 16.030 -7.283 1.00 88.69 187 SER A C 1
ATOM 1433 O O . SER A 1 187 ? 5.530 16.226 -6.547 1.00 88.69 187 SER A O 1
ATOM 1435 N N . CYS A 1 188 ? 7.750 16.016 -6.822 1.00 88.25 188 CYS A N 1
ATOM 1436 C CA . CYS A 1 188 ? 8.080 16.041 -5.394 1.00 88.25 188 CYS A CA 1
ATOM 1437 C C . CYS A 1 188 ? 8.817 17.305 -4.951 1.00 88.25 188 CYS A C 1
ATOM 1439 O O . CYS A 1 188 ? 8.859 17.581 -3.755 1.00 88.25 188 CYS A O 1
ATOM 1441 N N . ASN A 1 189 ? 9.384 18.068 -5.890 1.00 88.81 189 ASN A N 1
ATOM 1442 C CA . ASN A 1 189 ? 10.228 19.232 -5.626 1.00 88.81 189 ASN A CA 1
ATOM 1443 C C . ASN A 1 189 ? 11.407 18.916 -4.678 1.00 88.81 189 ASN A C 1
ATOM 1445 O O . ASN A 1 189 ? 11.704 19.669 -3.751 1.00 88.81 189 ASN A O 1
ATOM 1449 N N . VAL A 1 190 ? 12.053 17.764 -4.892 1.00 91.38 190 VAL A N 1
ATOM 1450 C CA . VAL A 1 190 ? 13.225 17.286 -4.138 1.00 91.38 190 VAL A CA 1
ATOM 1451 C C . VAL A 1 190 ? 14.308 16.853 -5.124 1.00 91.38 190 VAL A C 1
ATOM 1453 O O . VAL A 1 190 ? 14.002 16.385 -6.220 1.00 91.38 190 VAL A O 1
ATOM 1456 N N . GLU A 1 191 ? 15.575 17.000 -4.737 1.00 92.88 191 GLU A N 1
ATOM 1457 C CA . GLU A 1 191 ? 16.695 16.485 -5.525 1.00 92.88 191 GLU A CA 1
ATOM 1458 C C . GLU A 1 191 ? 16.679 14.950 -5.613 1.00 92.88 191 GLU A C 1
ATOM 1460 O O . GLU A 1 191 ? 16.317 14.273 -4.643 1.00 92.88 191 GLU A O 1
ATOM 1465 N N . PRO A 1 192 ? 17.084 14.378 -6.760 1.00 92.50 192 PRO A N 1
ATOM 1466 C CA . PRO A 1 192 ? 17.175 12.934 -6.910 1.00 92.50 192 PRO A CA 1
ATOM 1467 C C . PRO A 1 192 ? 18.204 12.339 -5.935 1.00 92.50 192 PRO A C 1
ATOM 1469 O O . PRO A 1 192 ? 19.158 13.020 -5.541 1.00 92.50 192 PRO A O 1
ATOM 1472 N N . PRO A 1 193 ? 18.064 11.052 -5.564 1.00 93.44 193 PRO A N 1
ATOM 1473 C CA . PRO A 1 193 ? 19.029 10.381 -4.708 1.00 93.44 193 PRO A CA 1
ATOM 1474 C C . PRO A 1 193 ? 20.466 10.476 -5.260 1.00 93.44 193 PRO A C 1
ATOM 1476 O O . PRO A 1 193 ? 20.663 10.494 -6.485 1.00 93.44 193 PRO A O 1
ATOM 1479 N N . PRO A 1 194 ? 21.485 10.490 -4.381 1.00 91.25 194 PRO A N 1
ATOM 1480 C CA . PRO A 1 194 ? 22.886 10.424 -4.792 1.00 91.25 194 PRO A CA 1
ATOM 1481 C C . PRO A 1 194 ? 23.150 9.221 -5.701 1.00 91.25 194 PRO A C 1
ATOM 1483 O O . PRO A 1 194 ? 22.610 8.145 -5.453 1.00 91.25 194 PRO A O 1
ATOM 1486 N N . GLY A 1 195 ? 24.016 9.368 -6.711 1.00 86.69 195 GLY A N 1
ATOM 1487 C CA . GLY A 1 195 ? 24.258 8.338 -7.738 1.00 86.69 195 GLY A CA 1
ATOM 1488 C C . GLY A 1 195 ? 24.482 6.924 -7.181 1.00 86.69 195 GLY A C 1
ATOM 1489 O O . GLY A 1 195 ? 23.856 5.972 -7.637 1.00 86.69 195 GLY A O 1
ATOM 1490 N N . LEU A 1 196 ? 25.278 6.797 -6.112 1.00 86.19 196 LEU A N 1
ATOM 1491 C CA . LEU A 1 196 ? 25.589 5.517 -5.455 1.00 86.19 196 LEU A CA 1
ATOM 1492 C C . LEU A 1 196 ? 24.379 4.815 -4.816 1.00 86.19 196 LEU A C 1
ATOM 1494 O O . LEU A 1 196 ? 24.427 3.610 -4.579 1.00 86.19 196 LEU A O 1
ATOM 1498 N N . THR A 1 197 ? 23.308 5.546 -4.506 1.00 93.81 197 THR A N 1
ATOM 1499 C CA . THR A 1 197 ? 22.115 5.015 -3.833 1.00 93.81 197 THR A CA 1
ATOM 1500 C C . THR A 1 197 ? 20.868 5.049 -4.712 1.00 93.81 197 THR A C 1
ATOM 1502 O O . THR A 1 197 ? 19.797 4.638 -4.263 1.00 93.81 197 THR A O 1
ATOM 1505 N N . ARG A 1 198 ? 20.986 5.451 -5.986 1.00 94.62 198 ARG A N 1
ATOM 1506 C CA . ARG A 1 198 ? 19.863 5.463 -6.939 1.00 94.62 198 ARG A CA 1
ATOM 1507 C C . ARG A 1 198 ? 19.285 4.081 -7.226 1.00 94.62 198 ARG A C 1
ATOM 1509 O O . ARG A 1 198 ? 18.145 3.999 -7.656 1.00 94.62 198 ARG A O 1
ATOM 1516 N N . SER A 1 199 ? 19.998 2.998 -6.932 1.00 95.69 199 SER A N 1
ATOM 1517 C CA . SER A 1 199 ? 19.459 1.632 -7.006 1.00 95.69 199 SER A CA 1
ATOM 1518 C C . SER A 1 199 ? 18.435 1.308 -5.904 1.00 95.69 199 SER A C 1
ATOM 1520 O O . SER A 1 199 ? 17.723 0.307 -5.982 1.00 95.69 199 SER A O 1
ATOM 1522 N N . VAL A 1 200 ? 18.323 2.143 -4.863 1.00 96.69 200 VAL A N 1
ATOM 1523 C CA . VAL A 1 200 ? 17.431 1.909 -3.722 1.00 96.69 200 VAL A CA 1
ATOM 1524 C C . VAL A 1 200 ? 16.053 2.518 -3.986 1.00 96.69 200 VAL A C 1
ATOM 1526 O O . VAL A 1 200 ? 15.830 3.709 -3.772 1.00 96.69 200 VAL A O 1
ATOM 1529 N N . GLN A 1 201 ? 15.078 1.681 -4.355 1.00 96.31 201 GLN A N 1
ATOM 1530 C CA . GLN A 1 201 ? 13.701 2.112 -4.658 1.00 96.31 201 GLN A CA 1
ATOM 1531 C C . GLN A 1 201 ? 13.051 2.943 -3.549 1.00 96.31 201 GLN A C 1
ATOM 1533 O O . GLN A 1 201 ? 12.356 3.916 -3.829 1.00 96.31 201 GLN A O 1
ATOM 1538 N N . LYS A 1 202 ? 13.310 2.606 -2.281 1.00 95.81 202 LYS A N 1
ATOM 1539 C CA . LYS A 1 202 ? 12.758 3.345 -1.140 1.00 95.81 202 LYS A CA 1
ATOM 1540 C C . LYS A 1 202 ? 13.111 4.839 -1.183 1.00 95.81 202 LYS A C 1
ATOM 1542 O O . LYS A 1 202 ? 12.289 5.650 -0.769 1.00 95.81 202 LYS A O 1
ATOM 1547 N N . LEU A 1 203 ? 14.296 5.207 -1.678 1.00 96.62 203 LEU A N 1
ATOM 1548 C CA . LEU A 1 203 ? 14.726 6.608 -1.748 1.00 96.62 203 LEU A CA 1
ATOM 1549 C C . LEU A 1 203 ? 13.959 7.403 -2.812 1.00 96.62 203 LEU A C 1
ATOM 1551 O O . LEU A 1 203 ? 13.709 8.585 -2.610 1.00 96.62 203 LEU A O 1
ATOM 1555 N N . TRP A 1 204 ? 13.528 6.749 -3.890 1.00 96.69 204 TRP A N 1
ATOM 1556 C CA . TRP A 1 204 ? 12.663 7.350 -4.907 1.00 96.69 204 TRP A CA 1
ATOM 1557 C C . TRP A 1 204 ? 11.194 7.403 -4.476 1.00 96.69 204 TRP A C 1
ATOM 1559 O O . TRP A 1 204 ? 10.469 8.323 -4.835 1.00 96.69 204 TRP A O 1
ATOM 1569 N N . ASP A 1 205 ? 10.734 6.420 -3.706 1.00 96.19 205 ASP A N 1
ATOM 1570 C CA . ASP A 1 205 ? 9.324 6.299 -3.320 1.00 96.19 205 ASP A CA 1
ATOM 1571 C C . ASP A 1 205 ? 8.954 7.121 -2.070 1.00 96.19 205 ASP A C 1
ATOM 1573 O O . ASP A 1 205 ? 7.814 7.554 -1.920 1.00 96.19 205 ASP A O 1
ATOM 1577 N N . THR A 1 206 ? 9.909 7.388 -1.174 1.00 95.88 206 THR A N 1
ATOM 1578 C CA . THR A 1 206 ? 9.631 8.114 0.080 1.00 95.88 206 THR A CA 1
ATOM 1579 C C . THR A 1 206 ? 9.131 9.552 -0.150 1.00 95.88 206 THR A C 1
ATOM 1581 O O . THR A 1 206 ? 8.119 9.910 0.456 1.00 95.88 206 THR A O 1
ATOM 1584 N N . PRO A 1 207 ? 9.737 10.385 -1.023 1.00 96.19 207 PRO A N 1
ATOM 1585 C CA . PRO A 1 207 ? 9.280 11.768 -1.196 1.00 96.19 207 PRO A CA 1
ATOM 1586 C C . PRO A 1 207 ? 7.838 11.911 -1.732 1.00 96.19 207 PRO A C 1
ATOM 1588 O O . PRO A 1 207 ? 7.076 12.670 -1.124 1.00 96.19 207 PRO A O 1
ATOM 1591 N N . PRO A 1 208 ? 7.394 11.159 -2.767 1.00 94.62 208 PRO A N 1
ATOM 1592 C CA . PRO A 1 208 ? 5.990 11.180 -3.194 1.00 94.62 208 PRO A CA 1
ATOM 1593 C C . PRO A 1 208 ? 5.009 10.779 -2.082 1.00 94.62 208 PRO A C 1
ATOM 1595 O O . PRO A 1 208 ? 3.939 11.379 -1.935 1.00 94.62 208 PRO A O 1
ATOM 1598 N N . VAL A 1 209 ? 5.379 9.787 -1.262 1.00 95.50 209 VAL A N 1
ATOM 1599 C CA . VAL A 1 209 ? 4.577 9.336 -0.113 1.00 95.50 209 VAL A CA 1
ATOM 1600 C C . VAL A 1 209 ? 4.445 10.432 0.933 1.00 95.50 209 VAL A C 1
ATOM 1602 O O . VAL A 1 209 ? 3.346 10.685 1.428 1.00 95.50 209 VAL A O 1
ATOM 1605 N N . GLU A 1 210 ? 5.552 11.080 1.291 1.00 94.75 210 GLU A N 1
ATOM 1606 C CA . GLU A 1 210 ? 5.541 12.159 2.275 1.00 94.75 210 GLU A CA 1
ATOM 1607 C C . GLU A 1 210 ? 4.718 13.351 1.794 1.00 94.75 210 GLU A C 1
ATOM 1609 O O . GLU A 1 210 ? 3.937 13.898 2.574 1.00 94.75 210 GLU A O 1
ATOM 1614 N N . SER A 1 211 ? 4.843 13.717 0.516 1.00 93.75 211 SER A N 1
ATOM 1615 C CA . SER A 1 211 ? 4.025 14.759 -0.110 1.00 93.75 211 SER A CA 1
ATOM 1616 C C . SER A 1 211 ? 2.533 14.418 -0.024 1.00 93.75 211 SER A C 1
ATOM 1618 O O . SER A 1 211 ? 1.731 15.213 0.472 1.00 93.75 211 SER A O 1
ATOM 1620 N N . SER A 1 212 ? 2.168 13.183 -0.380 1.00 93.56 212 SER A N 1
ATOM 1621 C CA . SER A 1 212 ? 0.783 12.698 -0.318 1.00 93.56 212 SER A CA 1
ATOM 1622 C C . SER A 1 212 ? 0.225 12.694 1.108 1.00 93.56 212 SER A C 1
ATOM 1624 O O . SER A 1 212 ? -0.919 13.093 1.332 1.00 93.56 212 SER A O 1
ATOM 1626 N N . PHE A 1 213 ? 1.030 12.291 2.096 1.00 95.31 213 PHE A N 1
ATOM 1627 C CA . PHE A 1 213 ? 0.642 12.321 3.507 1.00 95.31 213 PHE A CA 1
ATOM 1628 C C . PHE A 1 213 ? 0.451 13.753 4.030 1.00 95.31 213 PHE A C 1
ATOM 1630 O O . PHE A 1 213 ? -0.518 14.016 4.745 1.00 95.31 213 PHE A O 1
ATOM 1637 N N . ARG A 1 214 ? 1.327 14.696 3.650 1.00 94.50 214 ARG A N 1
ATOM 1638 C CA . ARG A 1 214 ? 1.186 16.122 4.005 1.00 94.50 214 ARG A CA 1
ATOM 1639 C C . ARG A 1 214 ? -0.083 16.724 3.409 1.00 94.50 214 ARG A C 1
ATOM 1641 O O . ARG A 1 214 ? -0.855 17.327 4.150 1.00 94.50 214 ARG A O 1
ATOM 1648 N N . ALA A 1 215 ? -0.355 16.474 2.129 1.00 93.56 215 ALA A N 1
ATOM 1649 C CA . ALA A 1 215 ? -1.579 16.936 1.477 1.00 93.56 215 ALA A CA 1
ATOM 1650 C C . ALA A 1 215 ? -2.841 16.397 2.177 1.00 93.56 215 ALA A C 1
ATOM 1652 O O . ALA A 1 215 ? -3.805 17.133 2.393 1.00 93.56 215 ALA A O 1
ATOM 1653 N N . LEU A 1 216 ? -2.821 15.123 2.591 1.00 94.12 216 LEU A N 1
ATOM 1654 C CA . LEU A 1 216 ? -3.917 14.509 3.343 1.00 94.12 216 LEU A CA 1
ATOM 1655 C C . LEU A 1 216 ? -4.117 15.185 4.712 1.00 94.12 216 LEU A C 1
ATOM 1657 O O . LEU A 1 216 ? -5.251 15.440 5.117 1.00 94.12 216 LEU A O 1
ATOM 1661 N N . LEU A 1 217 ? -3.027 15.508 5.418 1.00 95.31 217 LEU A N 1
ATOM 1662 C CA . LEU A 1 217 ? -3.080 16.242 6.684 1.00 95.31 217 LEU A CA 1
ATOM 1663 C C . LEU A 1 217 ? -3.648 17.649 6.496 1.00 95.31 217 LEU A C 1
ATOM 1665 O O . LEU A 1 217 ? -4.530 18.040 7.254 1.00 95.31 217 LEU A O 1
ATOM 1669 N N . GLU A 1 218 ? -3.182 18.406 5.507 1.00 95.00 218 GLU A N 1
ATOM 1670 C CA . GLU A 1 218 ? -3.614 19.789 5.259 1.00 95.00 218 GLU A CA 1
ATOM 1671 C C . GLU A 1 218 ? -5.117 19.893 4.982 1.00 95.00 218 GLU A C 1
ATOM 1673 O O . GLU A 1 218 ? -5.778 20.780 5.524 1.00 95.00 218 GLU A O 1
ATOM 1678 N N . GLN A 1 219 ? -5.661 18.936 4.227 1.00 92.56 219 GLN A N 1
ATOM 1679 C CA . GLN A 1 219 ? -7.078 18.865 3.847 1.00 92.56 219 GLN A CA 1
ATOM 1680 C C . GLN A 1 219 ? -7.986 18.297 4.957 1.00 92.56 219 GLN A C 1
ATOM 1682 O O . GLN A 1 219 ? -9.209 18.316 4.827 1.00 92.56 219 GLN A O 1
ATOM 1687 N N . SER A 1 220 ? -7.413 17.789 6.052 1.00 94.69 220 SER A N 1
ATOM 1688 C CA . SER A 1 220 ? -8.153 17.094 7.111 1.00 94.69 220 SER A CA 1
ATOM 1689 C C . SER A 1 220 ? -8.678 18.018 8.216 1.00 94.69 220 SER A C 1
ATOM 1691 O O . SER A 1 220 ? -8.045 19.003 8.610 1.00 94.69 220 SER A O 1
ATOM 1693 N N . SER A 1 221 ? -9.814 17.629 8.807 1.00 94.62 221 SER A N 1
ATOM 1694 C CA . SER A 1 221 ? -10.352 18.242 10.030 1.00 94.62 221 SER A CA 1
ATOM 1695 C C . SER A 1 221 ? -9.371 18.097 11.214 1.00 94.62 221 SER A C 1
ATOM 1697 O O . SER A 1 221 ? -8.541 17.185 11.204 1.00 94.62 221 SER A O 1
ATOM 1699 N N . PRO A 1 222 ? -9.450 18.919 12.283 1.00 95.81 222 PRO A N 1
ATOM 1700 C CA . PRO A 1 222 ? -8.601 18.744 13.472 1.00 95.81 222 PRO A CA 1
ATOM 1701 C C . PRO A 1 222 ? -8.693 17.333 14.073 1.00 95.81 222 PRO A C 1
ATOM 1703 O O . PRO A 1 222 ? -7.698 16.743 14.497 1.00 95.81 222 PRO A O 1
ATOM 1706 N N . THR A 1 223 ? -9.896 16.765 14.055 1.00 92.75 223 THR A N 1
ATOM 1707 C CA . THR A 1 223 ? -10.184 15.414 14.530 1.00 92.75 223 THR A CA 1
ATOM 1708 C C . THR A 1 223 ? -9.541 14.335 13.654 1.00 92.75 223 THR A C 1
ATOM 1710 O O . THR A 1 223 ? -9.054 13.331 14.181 1.00 92.75 223 THR A O 1
ATOM 1713 N N . ASP A 1 224 ? -9.501 14.528 12.336 1.00 93.75 224 ASP A N 1
ATOM 1714 C CA . ASP A 1 224 ? -8.848 13.595 11.413 1.00 93.75 224 ASP A CA 1
ATOM 1715 C C . ASP A 1 224 ? -7.335 13.762 11.378 1.00 93.75 224 ASP A C 1
ATOM 1717 O O . ASP A 1 224 ? -6.633 12.761 11.303 1.00 93.75 224 ASP A O 1
ATOM 1721 N N . LYS A 1 225 ? -6.810 14.977 11.563 1.00 96.38 225 LYS A N 1
ATOM 1722 C CA . LYS A 1 225 ? -5.376 15.206 11.802 1.00 96.38 225 LYS A CA 1
ATOM 1723 C C . LYS A 1 225 ? -4.899 14.409 13.015 1.00 96.38 225 LYS A C 1
ATOM 1725 O O . LYS A 1 225 ? -3.927 13.662 12.920 1.00 96.38 225 LYS A O 1
ATOM 1730 N N . ALA A 1 226 ? -5.624 14.487 14.135 1.00 95.94 226 ALA A N 1
ATOM 1731 C CA . ALA A 1 226 ? -5.311 13.703 15.331 1.00 95.94 226 ALA A CA 1
ATOM 1732 C C . ALA A 1 226 ? -5.336 12.188 15.056 1.00 95.94 226 ALA A C 1
ATOM 1734 O O . ALA A 1 226 ? -4.429 11.466 15.474 1.00 95.94 226 ALA A O 1
ATOM 1735 N N . ARG A 1 227 ? -6.334 11.705 14.301 1.00 95.75 227 ARG A N 1
ATOM 1736 C CA . ARG A 1 227 ? -6.406 10.305 13.854 1.00 95.75 227 ARG A CA 1
ATOM 1737 C C . ARG A 1 227 ? -5.195 9.929 13.000 1.00 95.75 227 ARG A C 1
ATOM 1739 O O . ARG A 1 227 ? -4.572 8.913 13.286 1.00 95.75 227 ARG A O 1
ATOM 1746 N N . LEU A 1 228 ? -4.856 10.725 11.988 1.00 97.12 228 LEU A N 1
ATOM 1747 C CA . LEU A 1 228 ? -3.743 10.485 11.065 1.00 97.12 228 LEU A CA 1
ATOM 1748 C C . LEU A 1 228 ? -2.402 10.410 11.793 1.00 97.12 228 LEU A C 1
ATOM 1750 O O . LEU A 1 228 ? -1.632 9.482 11.548 1.00 97.12 228 LEU A O 1
ATOM 1754 N N . HIS A 1 229 ? -2.151 11.307 12.746 1.00 97.19 229 HIS A N 1
ATOM 1755 C CA . HIS A 1 229 ? -0.974 11.219 13.611 1.00 97.19 229 HIS A CA 1
ATOM 1756 C C . HIS A 1 229 ? -0.976 9.939 14.460 1.00 97.19 229 HIS A C 1
ATOM 1758 O O . HIS A 1 229 ? 0.040 9.243 14.528 1.00 97.19 229 HIS A O 1
ATOM 1764 N N . ALA A 1 230 ? -2.119 9.571 15.048 1.00 96.06 230 ALA A N 1
ATOM 1765 C CA . ALA A 1 230 ? -2.232 8.352 15.848 1.00 96.06 230 ALA A CA 1
ATOM 1766 C C . ALA A 1 230 ? -1.959 7.082 15.020 1.00 96.06 230 ALA A C 1
ATOM 1768 O O . ALA A 1 230 ? -1.189 6.220 15.440 1.00 96.06 230 ALA A O 1
ATOM 1769 N N . VAL A 1 231 ? -2.531 6.974 13.816 1.00 96.94 231 VAL A N 1
ATOM 1770 C CA . VAL A 1 231 ? -2.359 5.793 12.948 1.00 96.94 231 VAL A CA 1
ATOM 1771 C C . VAL A 1 231 ? -1.015 5.748 12.217 1.00 96.94 231 VAL A C 1
ATOM 1773 O O . VAL A 1 231 ? -0.686 4.714 11.635 1.00 96.94 231 VAL A O 1
ATOM 1776 N N . SER A 1 232 ? -0.253 6.842 12.247 1.00 96.88 232 SER A N 1
ATOM 1777 C CA . SER A 1 232 ? 1.117 6.930 11.715 1.00 96.88 232 SER A CA 1
ATOM 1778 C C . SER A 1 232 ? 2.181 6.781 12.806 1.00 96.88 232 SER A C 1
ATOM 1780 O O . SER A 1 232 ? 3.377 6.815 12.533 1.00 96.88 232 SER A O 1
ATOM 1782 N N . THR A 1 233 ? 1.770 6.610 14.065 1.00 96.50 233 THR A N 1
ATOM 1783 C CA . THR A 1 233 ? 2.707 6.336 15.157 1.00 96.50 233 THR A CA 1
ATOM 1784 C C . THR A 1 233 ? 3.314 4.943 14.981 1.00 96.50 233 THR A C 1
ATOM 1786 O O . THR A 1 233 ? 2.652 4.019 14.491 1.00 96.50 233 THR A O 1
ATOM 1789 N N . LYS A 1 234 ? 4.575 4.785 15.398 1.00 94.94 234 LYS A N 1
ATOM 1790 C CA . LYS A 1 234 ? 5.2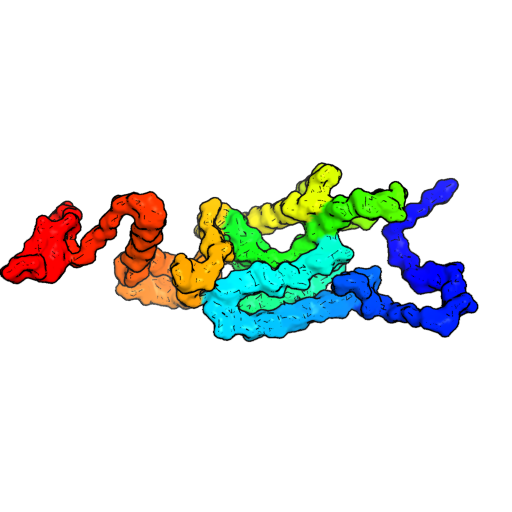98 3.507 15.376 1.00 94.94 234 LYS A CA 1
ATOM 1791 C C . LYS A 1 234 ? 4.444 2.380 15.985 1.00 94.94 234 LYS A C 1
ATOM 1793 O O . LYS A 1 234 ? 3.766 2.586 16.985 1.00 94.94 234 LYS A O 1
ATOM 1798 N N . GLU A 1 235 ? 4.464 1.206 15.356 1.00 92.69 235 GLU A N 1
ATOM 1799 C CA . GLU A 1 235 ? 3.695 -0.002 15.719 1.00 92.69 235 GLU A CA 1
ATOM 1800 C C . GLU A 1 235 ? 2.157 0.074 15.621 1.00 92.69 235 GLU A C 1
ATOM 1802 O O . GLU A 1 235 ? 1.499 -0.965 15.678 1.00 92.69 235 GLU A O 1
ATOM 1807 N N . SER A 1 236 ? 1.546 1.241 15.385 1.00 94.31 236 SER A N 1
ATOM 1808 C CA . SER A 1 236 ? 0.073 1.372 15.308 1.00 94.31 236 SER A CA 1
ATOM 1809 C C . SER A 1 236 ? -0.583 0.489 14.230 1.00 94.31 236 SER A C 1
ATOM 1811 O O . SER A 1 236 ? -1.748 0.104 14.341 1.00 94.31 236 SER A O 1
ATOM 1813 N N . GLY A 1 237 ? 0.167 0.163 13.176 1.00 95.19 237 GLY A N 1
ATOM 1814 C CA . GLY A 1 237 ? -0.257 -0.700 12.079 1.00 95.19 237 GLY A CA 1
ATOM 1815 C C . GLY A 1 237 ? 0.344 -2.107 12.101 1.00 95.19 237 GLY A C 1
ATOM 1816 O O . GLY A 1 237 ? 0.194 -2.819 11.113 1.00 95.19 237 GLY A O 1
ATOM 1817 N N . ALA A 1 238 ? 1.020 -2.532 13.176 1.00 94.19 238 ALA A N 1
ATOM 1818 C CA . ALA A 1 238 ? 1.699 -3.835 13.231 1.00 94.19 238 ALA A CA 1
ATOM 1819 C C . ALA A 1 238 ? 0.753 -5.017 12.940 1.00 94.19 238 ALA A C 1
ATOM 1821 O O . ALA A 1 238 ? 1.129 -5.967 12.254 1.00 94.19 238 ALA A O 1
ATOM 1822 N N . TRP A 1 239 ? -0.508 -4.915 13.366 1.00 93.75 239 TRP A N 1
ATOM 1823 C CA . TRP A 1 239 ? -1.554 -5.907 13.100 1.00 93.75 239 TRP A CA 1
ATOM 1824 C C . TRP A 1 239 ? -1.844 -6.122 11.603 1.00 93.75 239 TRP A C 1
ATOM 1826 O O . TRP A 1 239 ? -2.228 -7.221 11.230 1.00 93.75 239 TRP A O 1
ATOM 1836 N N . LEU A 1 240 ? -1.597 -5.132 10.731 1.00 96.12 240 LEU A N 1
ATOM 1837 C CA . LEU A 1 240 ? -1.742 -5.260 9.268 1.00 96.12 240 LEU A CA 1
ATOM 1838 C C . LEU A 1 240 ? -0.588 -6.026 8.601 1.00 96.12 240 LEU A C 1
ATOM 1840 O O . LEU A 1 240 ? -0.647 -6.319 7.403 1.00 96.12 240 LEU A O 1
ATOM 1844 N N . ASN A 1 241 ? 0.499 -6.262 9.336 1.00 94.06 241 ASN A N 1
ATOM 1845 C CA . ASN A 1 241 ? 1.664 -7.023 8.883 1.00 94.06 241 ASN A CA 1
ATOM 1846 C C . ASN A 1 241 ? 1.753 -8.395 9.569 1.00 94.06 241 ASN A C 1
ATOM 1848 O O . ASN A 1 241 ? 2.526 -9.244 9.133 1.00 94.06 241 ASN A O 1
ATOM 1852 N N . ALA A 1 242 ? 0.976 -8.619 10.632 1.00 92.25 242 ALA A N 1
ATOM 1853 C CA . ALA A 1 242 ? 0.922 -9.896 11.322 1.00 92.25 242 ALA A CA 1
ATOM 1854 C C . ALA A 1 242 ? 0.246 -10.954 10.440 1.00 92.25 242 ALA A C 1
ATOM 1856 O O . ALA A 1 242 ? -0.762 -10.683 9.791 1.00 92.25 242 ALA A O 1
ATOM 1857 N N . LEU A 1 243 ? 0.786 -12.176 10.435 1.00 94.88 243 LEU A N 1
ATOM 1858 C CA . LEU A 1 243 ? 0.191 -13.285 9.694 1.00 94.88 243 LEU A CA 1
ATOM 1859 C C . LEU A 1 243 ? -1.173 -13.655 10.323 1.00 94.88 243 LEU A C 1
ATOM 1861 O O . LEU A 1 243 ? -1.199 -14.034 11.500 1.00 94.88 243 LEU A O 1
ATOM 1865 N N . PRO A 1 244 ? -2.293 -13.588 9.576 1.00 95.19 244 PRO A N 1
ATOM 1866 C CA . PRO A 1 244 ? -3.639 -13.794 10.111 1.00 95.19 244 PRO A CA 1
ATOM 1867 C C . PRO A 1 244 ? -3.963 -15.286 10.279 1.00 95.19 244 PRO A C 1
ATOM 1869 O O . PRO A 1 244 ? -4.671 -15.896 9.472 1.00 95.19 244 PRO A O 1
ATOM 1872 N N . VAL A 1 245 ? -3.430 -15.881 11.347 1.00 92.75 245 VAL A N 1
ATOM 1873 C CA . VAL A 1 245 ? -3.635 -17.293 11.709 1.00 92.75 245 VAL A CA 1
ATOM 1874 C C . VAL A 1 245 ? -4.315 -17.396 13.069 1.00 92.75 245 VAL A C 1
ATOM 1876 O O . VAL A 1 245 ? -3.900 -16.748 14.034 1.00 92.75 245 VAL A O 1
ATOM 1879 N N . SER A 1 246 ? -5.350 -18.232 13.155 1.00 89.31 246 SER A N 1
ATOM 1880 C CA . SER A 1 246 ? -6.103 -18.476 14.391 1.00 89.31 246 SER A CA 1
ATOM 1881 C C . SER A 1 246 ? -5.249 -19.136 15.474 1.00 89.31 246 SER A C 1
ATOM 1883 O O . SER A 1 246 ? -5.323 -18.729 16.628 1.00 89.31 246 SER A O 1
ATOM 1885 N N . THR A 1 247 ? -4.382 -20.086 15.110 1.00 88.38 247 THR A N 1
ATOM 1886 C CA . THR A 1 247 ? -3.494 -20.795 16.052 1.00 88.38 247 THR A CA 1
ATOM 1887 C C . THR A 1 247 ? -2.496 -19.871 16.751 1.00 88.38 247 THR A C 1
ATOM 1889 O O . THR A 1 247 ? -2.139 -20.115 17.899 1.00 88.38 247 THR A O 1
ATOM 1892 N N . LEU A 1 248 ? -2.090 -18.777 16.098 1.00 84.12 248 LEU A N 1
ATOM 1893 C CA . LEU A 1 248 ? -1.227 -17.744 16.683 1.00 84.12 248 LEU A CA 1
ATOM 1894 C C . LEU A 1 248 ? -2.020 -16.661 17.434 1.00 84.12 248 LEU A C 1
ATOM 1896 O O . LEU A 1 248 ? -1.431 -15.791 18.067 1.00 84.12 248 LEU A O 1
ATOM 1900 N N . GLY A 1 249 ? -3.355 -16.689 17.367 1.00 84.31 249 GLY A N 1
ATOM 1901 C CA . GLY A 1 249 ? -4.218 -15.650 17.931 1.00 84.31 249 GLY A CA 1
ATOM 1902 C C . GLY A 1 249 ? -4.129 -14.301 17.209 1.00 84.31 249 GLY A C 1
ATOM 1903 O O . GLY A 1 249 ? -4.523 -13.290 17.781 1.00 84.31 249 GLY A O 1
ATOM 1904 N N . ASN A 1 250 ? -3.609 -14.283 15.978 1.00 89.31 250 ASN A N 1
ATOM 1905 C CA . ASN A 1 250 ? -3.461 -13.075 15.159 1.00 89.31 250 ASN A CA 1
ATOM 1906 C C . ASN A 1 250 ? -4.641 -12.866 14.200 1.00 89.31 250 ASN A C 1
ATOM 1908 O O . ASN A 1 250 ? -4.797 -11.787 13.628 1.00 89.31 250 ASN A O 1
ATOM 1912 N N . LEU A 1 251 ? -5.463 -13.898 13.984 1.00 92.81 251 LEU A N 1
ATOM 1913 C CA . LEU A 1 251 ? -6.654 -13.785 13.153 1.00 92.81 251 LEU A CA 1
ATOM 1914 C C . LEU A 1 251 ? -7.722 -12.965 13.885 1.00 92.81 251 LEU A C 1
ATOM 1916 O O . LEU A 1 251 ? -8.134 -13.309 14.989 1.00 92.81 251 LEU A O 1
ATOM 1920 N N . LEU A 1 252 ? -8.172 -11.893 13.238 1.00 91.69 252 LEU A N 1
ATOM 1921 C CA . LEU A 1 252 ? -9.232 -11.030 13.743 1.00 91.69 252 LEU A CA 1
ATOM 1922 C C . LEU A 1 252 ? -10.540 -11.460 13.091 1.00 91.69 252 LEU A C 1
ATOM 1924 O O . LEU A 1 252 ? -10.557 -11.755 11.897 1.00 91.69 252 LEU A O 1
ATOM 1928 N N . GLU A 1 253 ? -11.623 -11.457 13.864 1.00 91.44 253 GLU A N 1
ATOM 1929 C CA . GLU A 1 253 ? -12.969 -11.619 13.317 1.00 91.44 253 GLU A CA 1
ATOM 1930 C C . GLU A 1 253 ? -13.273 -10.520 12.296 1.00 91.44 253 GLU A C 1
ATOM 1932 O O . GLU A 1 253 ? -12.842 -9.374 12.457 1.00 91.44 253 GLU A O 1
ATOM 1937 N N . ASP A 1 254 ? -14.076 -10.847 11.287 1.00 92.69 254 ASP A N 1
ATOM 1938 C CA . ASP A 1 254 ? -14.363 -9.958 10.161 1.00 92.69 254 ASP A CA 1
ATOM 1939 C C . ASP A 1 254 ? -14.846 -8.575 10.595 1.00 92.69 254 ASP A C 1
ATOM 1941 O O . ASP A 1 254 ? -14.274 -7.570 10.184 1.00 92.69 254 ASP A O 1
ATOM 1945 N N . ASN A 1 255 ? -15.841 -8.492 11.479 1.00 91.31 255 ASN A N 1
ATOM 1946 C CA . ASN A 1 255 ? -16.358 -7.195 11.923 1.00 91.31 255 ASN A CA 1
ATOM 1947 C C . ASN A 1 255 ? -15.325 -6.414 12.743 1.00 91.31 255 ASN A C 1
ATOM 1949 O O . ASN A 1 255 ? -15.188 -5.206 12.562 1.00 91.31 255 ASN A O 1
ATOM 1953 N N . SER A 1 256 ? -14.550 -7.095 13.590 1.00 91.00 256 SER A N 1
ATOM 1954 C CA . SER A 1 256 ? -13.460 -6.469 14.348 1.00 91.00 256 SER A CA 1
ATOM 1955 C C . SER A 1 256 ? -12.396 -5.891 13.414 1.00 91.00 256 SER A C 1
ATOM 1957 O O . SER A 1 256 ? -11.937 -4.763 13.614 1.00 91.00 256 SER A O 1
ATOM 1959 N N . PHE A 1 257 ? -12.040 -6.632 12.365 1.00 94.56 257 PHE A N 1
ATOM 1960 C CA . PHE A 1 257 ? -11.087 -6.206 11.348 1.00 94.56 257 PHE A CA 1
ATOM 1961 C C . PHE A 1 257 ? -11.615 -5.021 10.531 1.00 94.56 257 PHE A C 1
ATOM 1963 O O . PHE A 1 257 ? -10.946 -3.993 10.442 1.00 94.56 257 PHE A O 1
ATOM 1970 N N . ARG A 1 258 ? -12.839 -5.127 10.000 1.00 95.00 258 ARG A N 1
ATOM 1971 C CA . ARG A 1 258 ? -13.511 -4.090 9.196 1.00 95.00 258 ARG A CA 1
ATOM 1972 C C . ARG A 1 258 ? -13.648 -2.776 9.960 1.00 95.00 258 ARG A C 1
ATOM 1974 O O . ARG A 1 258 ? -13.237 -1.732 9.463 1.00 95.00 258 ARG A O 1
ATOM 1981 N N . ILE A 1 259 ? -14.121 -2.836 11.207 1.00 92.62 259 ILE A N 1
ATOM 1982 C CA . ILE A 1 259 ? -14.212 -1.668 12.094 1.00 92.62 259 ILE A CA 1
ATOM 1983 C C . ILE A 1 259 ? -12.823 -1.069 12.339 1.00 92.62 259 ILE A C 1
ATOM 1985 O O . ILE A 1 259 ? -12.668 0.148 12.285 1.00 92.62 259 ILE A O 1
ATOM 1989 N N . SER A 1 260 ? -11.798 -1.895 12.569 1.00 94.81 260 SER A N 1
ATOM 1990 C CA . SER A 1 260 ? -10.427 -1.407 12.784 1.00 94.81 260 SER A CA 1
ATOM 1991 C C . SER A 1 260 ? -9.859 -0.710 11.546 1.00 94.81 260 SER A C 1
ATOM 1993 O O . SER A 1 260 ? -9.237 0.345 11.674 1.00 94.81 260 SER A O 1
ATOM 1995 N N . VAL A 1 261 ? -10.111 -1.247 10.347 1.00 97.31 261 VAL A N 1
ATOM 1996 C CA . VAL A 1 261 ? -9.735 -0.603 9.081 1.00 97.31 261 VAL A CA 1
ATOM 1997 C C . VAL A 1 261 ? -10.488 0.714 8.894 1.00 97.31 261 VAL A C 1
ATOM 1999 O O . VAL A 1 261 ? -9.853 1.733 8.629 1.00 97.31 261 VAL A O 1
ATOM 2002 N N . GLY A 1 262 ? -11.809 0.735 9.076 1.00 96.06 262 GLY A N 1
ATOM 2003 C CA . GLY A 1 262 ? -12.585 1.963 8.899 1.00 96.06 262 GLY A CA 1
ATOM 2004 C C . GLY A 1 262 ? -12.214 3.046 9.916 1.00 96.06 262 GLY A C 1
ATOM 2005 O O . GLY A 1 262 ? -12.023 4.196 9.529 1.00 96.06 262 GLY A O 1
ATOM 2006 N N . LEU A 1 263 ? -11.965 2.690 11.184 1.00 94.75 263 LEU A N 1
ATOM 2007 C CA . LEU A 1 263 ? -11.415 3.618 12.183 1.00 94.75 263 LEU A CA 1
ATOM 2008 C C . LEU A 1 263 ? -10.032 4.137 11.776 1.00 94.75 263 LEU A C 1
ATOM 2010 O O . LEU A 1 263 ? -9.741 5.317 11.974 1.00 94.75 263 LEU A O 1
ATOM 2014 N N . ARG A 1 264 ? -9.181 3.276 11.201 1.00 96.44 264 ARG A N 1
ATOM 2015 C CA . ARG A 1 264 ? -7.850 3.661 10.724 1.00 96.44 264 ARG A CA 1
ATOM 2016 C C . ARG A 1 264 ? -7.923 4.644 9.564 1.00 96.44 264 ARG A C 1
ATOM 2018 O O . ARG A 1 264 ? -7.139 5.587 9.568 1.00 96.44 264 ARG A O 1
ATOM 2025 N N . LEU A 1 265 ? -8.847 4.456 8.623 1.00 96.50 265 LEU A N 1
ATOM 2026 C CA . LEU A 1 265 ? -9.037 5.315 7.444 1.00 96.50 265 LEU A CA 1
ATOM 2027 C C . LEU A 1 265 ? -9.939 6.532 7.700 1.00 96.50 265 LEU A C 1
ATOM 2029 O O . LEU A 1 265 ? -9.963 7.449 6.892 1.00 96.50 265 LEU A O 1
ATOM 2033 N N . GLY A 1 266 ? -10.643 6.580 8.834 1.00 94.44 266 GLY A N 1
ATOM 2034 C CA . GLY A 1 266 ? -11.634 7.628 9.101 1.00 94.44 266 GLY A CA 1
ATOM 2035 C C . GLY A 1 266 ? -12.916 7.468 8.281 1.00 94.44 266 GLY A C 1
ATOM 2036 O O . GLY A 1 266 ? -13.629 8.444 8.077 1.00 94.44 266 GLY A O 1
ATOM 2037 N N . ALA A 1 267 ? -13.202 6.253 7.815 1.00 93.88 267 ALA A N 1
ATOM 2038 C CA . ALA A 1 267 ? -14.366 5.957 6.994 1.00 93.88 267 ALA A CA 1
ATOM 2039 C C . ALA A 1 267 ? -15.664 5.930 7.817 1.00 93.88 267 ALA A C 1
ATOM 2041 O O . ALA A 1 267 ? -15.659 5.804 9.047 1.00 93.88 267 ALA A O 1
ATOM 2042 N N . LYS A 1 268 ? -16.795 6.005 7.112 1.00 92.69 268 LYS A N 1
ATOM 2043 C CA . LYS A 1 268 ? -18.129 5.834 7.697 1.00 92.69 268 LYS A CA 1
ATOM 2044 C C . LYS A 1 268 ? -18.313 4.372 8.110 1.00 92.69 268 LYS A C 1
ATOM 2046 O O . LYS A 1 268 ? -18.147 3.474 7.291 1.00 92.69 268 LYS A O 1
ATOM 2051 N N . LEU A 1 269 ? -18.633 4.139 9.380 1.00 91.88 269 LEU A N 1
ATOM 2052 C CA . LEU A 1 269 ? -18.778 2.802 9.971 1.00 91.88 269 LEU A CA 1
ATOM 2053 C C . LEU A 1 269 ? -20.222 2.448 10.314 1.00 91.88 269 LEU A C 1
ATOM 2055 O O . LEU A 1 269 ? -20.566 1.271 10.390 1.00 91.88 269 LEU A O 1
ATOM 2059 N N . CYS A 1 270 ? -21.057 3.449 10.570 1.00 90.75 270 CYS A N 1
ATOM 2060 C CA . CYS A 1 270 ? -22.458 3.250 10.895 1.00 90.75 270 CYS A CA 1
ATOM 2061 C C . CYS A 1 270 ? -23.294 4.447 10.455 1.00 90.75 270 CYS A C 1
ATOM 2063 O O . CYS A 1 270 ? -22.776 5.540 10.240 1.00 90.75 270 CYS A O 1
ATOM 2065 N N . GLU A 1 271 ? -24.604 4.248 10.390 1.00 91.12 271 GLU A N 1
ATOM 2066 C CA . GLU A 1 271 ? -25.542 5.356 10.282 1.00 91.12 271 GLU A CA 1
ATOM 2067 C C . GLU A 1 271 ? -25.638 6.123 11.600 1.00 91.12 271 GLU A C 1
ATOM 2069 O O . GLU A 1 271 ? -25.400 5.589 12.692 1.00 91.12 271 GLU A O 1
ATOM 2074 N N . THR A 1 272 ? -26.015 7.394 11.495 1.00 94.31 272 THR A N 1
ATOM 2075 C CA . THR A 1 272 ? -26.267 8.223 12.675 1.00 94.31 272 THR A CA 1
ATOM 2076 C C . THR A 1 272 ? -27.454 7.656 13.451 1.00 94.31 272 THR A C 1
ATOM 2078 O O . THR A 1 272 ? -28.537 7.487 12.897 1.00 94.31 272 THR A O 1
ATOM 2081 N N . HIS A 1 273 ? -27.276 7.388 14.743 1.00 92.06 273 HIS A N 1
ATOM 2082 C CA . HIS A 1 273 ? -28.322 6.801 15.586 1.00 92.06 273 HIS A CA 1
ATOM 2083 C C . HIS A 1 273 ? -28.216 7.281 17.036 1.00 92.06 273 HIS A C 1
ATOM 2085 O O . HIS A 1 273 ? -27.222 7.882 17.443 1.00 92.06 273 HIS A O 1
ATOM 2091 N N . ILE A 1 274 ? -29.252 7.019 17.832 1.00 94.19 274 ILE A N 1
ATOM 2092 C CA . ILE A 1 274 ? -29.235 7.279 19.273 1.00 94.19 274 ILE A CA 1
ATOM 2093 C C . ILE A 1 274 ? -28.781 6.007 19.986 1.00 94.19 274 ILE A C 1
ATOM 2095 O O . ILE A 1 274 ? -29.399 4.952 19.855 1.00 94.19 274 ILE A O 1
ATOM 2099 N N . CYS A 1 275 ? -27.682 6.094 20.733 1.00 90.00 275 CYS A N 1
ATOM 2100 C CA . CYS A 1 275 ? -27.218 4.989 21.563 1.00 90.00 275 CYS A CA 1
ATOM 2101 C C . CYS A 1 275 ? -28.158 4.800 22.760 1.00 90.00 275 CYS A C 1
ATOM 2103 O O . CYS A 1 275 ? -28.816 5.737 23.208 1.00 90.00 275 CYS A O 1
ATOM 2105 N N . ARG A 1 276 ? -28.154 3.611 23.372 1.00 87.31 276 ARG A N 1
ATOM 2106 C CA . ARG A 1 276 ? -28.919 3.311 24.596 1.00 87.31 276 ARG A CA 1
ATOM 2107 C C . ARG A 1 276 ? -28.640 4.279 25.758 1.00 87.31 276 ARG A C 1
ATOM 2109 O O . ARG A 1 276 ? -29.447 4.390 26.670 1.00 87.31 276 ARG A O 1
ATOM 2116 N N . CYS A 1 277 ? -27.504 4.975 25.741 1.00 88.25 277 CYS A N 1
ATOM 2117 C CA . CYS A 1 277 ? -27.180 6.020 26.714 1.00 88.25 277 CYS A CA 1
ATOM 2118 C C . CYS A 1 277 ? -27.789 7.396 26.423 1.00 88.25 277 CYS A C 1
ATOM 2120 O O . CYS A 1 277 ? -27.496 8.339 27.150 1.00 88.25 277 CYS A O 1
ATOM 2122 N N . GLY A 1 278 ? -28.582 7.528 25.360 1.00 90.38 278 GLY A N 1
ATOM 2123 C CA . GLY A 1 278 ? -29.215 8.776 24.937 1.00 90.38 278 GLY A CA 1
ATOM 2124 C C . GLY A 1 278 ? -28.328 9.687 24.086 1.00 90.38 278 GLY A C 1
ATOM 2125 O O . GLY A 1 278 ? -28.830 10.644 23.506 1.00 90.38 278 GLY A O 1
ATOM 2126 N N . LEU A 1 279 ? -27.026 9.401 23.960 1.00 91.69 279 LEU A N 1
ATOM 2127 C CA . LEU A 1 279 ? -26.128 10.195 23.120 1.00 91.69 279 LEU A CA 1
ATOM 2128 C C . LEU A 1 279 ? -26.280 9.838 21.638 1.00 91.69 279 LEU A C 1
ATOM 2130 O O . LEU A 1 279 ? -26.390 8.666 21.267 1.00 91.69 279 LEU A O 1
ATOM 2134 N N . LYS A 1 280 ? -26.226 10.870 20.792 1.00 93.62 280 LYS A N 1
ATOM 2135 C CA . LYS A 1 280 ? -26.181 10.732 19.336 1.00 93.62 280 LYS A CA 1
ATOM 2136 C C . LYS A 1 280 ? -24.808 10.208 18.912 1.00 93.62 280 LYS A C 1
ATOM 2138 O O . LYS A 1 280 ? -23.785 10.810 19.234 1.00 93.62 280 LYS A O 1
ATOM 2143 N N . VAL A 1 281 ? -24.803 9.089 18.201 1.00 92.19 281 VAL A N 1
ATOM 2144 C CA . VAL A 1 281 ? -23.616 8.489 17.589 1.00 92.19 281 VAL A CA 1
ATOM 2145 C C . VAL A 1 281 ? -23.512 8.999 16.163 1.00 92.19 281 VAL A C 1
ATOM 2147 O O . VAL A 1 281 ? -24.492 8.974 15.420 1.00 92.19 281 VAL A O 1
ATOM 2150 N N . ASP A 1 282 ? -22.335 9.493 15.804 1.00 92.44 282 ASP A N 1
ATOM 2151 C CA . ASP A 1 282 ? -22.016 9.958 14.463 1.00 92.44 282 ASP A CA 1
ATOM 2152 C C . ASP A 1 282 ? -21.606 8.798 13.545 1.00 92.44 282 ASP A C 1
ATOM 2154 O O . ASP A 1 282 ? -21.415 7.658 13.970 1.00 92.44 282 ASP A O 1
ATOM 2158 N N . ILE A 1 283 ? -21.420 9.107 12.263 1.00 91.12 283 ILE A N 1
ATOM 2159 C CA . ILE A 1 283 ? -21.081 8.112 11.239 1.00 91.12 283 ILE A CA 1
ATOM 2160 C C . ILE A 1 283 ? -19.731 7.421 11.464 1.00 91.12 283 ILE A C 1
ATOM 2162 O O . ILE A 1 283 ? -19.479 6.351 10.912 1.00 91.12 283 ILE A O 1
ATOM 2166 N N . THR A 1 284 ? -18.846 8.016 12.271 1.00 88.12 284 THR A N 1
ATOM 2167 C CA . THR A 1 284 ? -17.520 7.456 12.560 1.00 88.12 284 THR A CA 1
ATOM 2168 C C . THR A 1 284 ? -17.563 6.337 13.598 1.00 88.12 284 THR A C 1
ATOM 2170 O O . THR A 1 284 ? -16.558 5.656 13.799 1.00 88.12 284 THR A O 1
ATOM 2173 N N . GLY A 1 285 ? -18.688 6.148 14.301 1.00 87.69 285 GLY A N 1
ATOM 2174 C CA . GLY A 1 285 ? -18.881 5.057 15.260 1.00 87.69 285 GLY A CA 1
ATOM 2175 C C . GLY A 1 285 ? -17.957 5.095 16.487 1.00 87.69 285 GLY A C 1
ATOM 2176 O O . GLY A 1 285 ? -17.946 4.154 17.286 1.00 87.69 285 GLY A O 1
ATOM 2177 N N . ARG A 1 286 ? -17.187 6.175 16.693 1.00 87.38 286 ARG A N 1
ATOM 2178 C CA . ARG A 1 286 ? -16.175 6.280 17.766 1.00 87.38 286 ARG A CA 1
ATOM 2179 C C . ARG A 1 286 ? -16.782 6.217 19.165 1.00 87.38 286 ARG A C 1
ATOM 2181 O O . ARG A 1 286 ? -16.110 5.781 20.100 1.00 87.38 286 ARG A O 1
ATOM 2188 N N . HIS A 1 287 ? -18.057 6.582 19.308 1.00 88.00 287 HIS A N 1
ATOM 2189 C CA . HIS A 1 287 ? -18.802 6.483 20.565 1.00 88.00 287 HIS A CA 1
ATOM 2190 C C . HIS A 1 287 ? -18.646 5.108 21.239 1.00 88.00 287 HIS A C 1
ATOM 2192 O O . HIS A 1 287 ? -18.414 5.033 22.448 1.00 88.00 287 HIS A O 1
ATOM 2198 N N . GLY A 1 288 ? -18.692 4.018 20.462 1.00 83.00 288 GLY A N 1
ATOM 2199 C CA . GLY A 1 288 ? -18.593 2.651 20.985 1.00 83.00 288 GLY A CA 1
ATOM 2200 C C . GLY A 1 288 ? -17.271 2.333 21.698 1.00 83.00 288 GLY A C 1
ATOM 2201 O O . GLY A 1 288 ? -17.229 1.426 22.531 1.00 83.00 288 GLY A O 1
ATOM 2202 N N . LEU A 1 289 ? -16.207 3.098 21.424 1.00 81.81 289 LEU A N 1
ATOM 2203 C CA . LEU A 1 289 ? -14.893 2.954 22.063 1.00 81.81 289 LEU A CA 1
ATOM 2204 C C . LEU A 1 289 ? -14.870 3.551 23.481 1.00 81.81 289 LEU A C 1
ATOM 2206 O O . LEU A 1 289 ? -14.180 3.045 24.369 1.00 81.81 289 LEU A O 1
ATOM 2210 N N . ALA A 1 290 ? -15.644 4.615 23.707 1.00 81.00 290 ALA A N 1
ATOM 2211 C CA . ALA A 1 290 ? -15.722 5.320 24.985 1.00 81.00 290 ALA A CA 1
ATOM 2212 C C . ALA A 1 290 ? -16.936 4.900 25.834 1.00 81.00 290 ALA A C 1
ATOM 2214 O O . ALA A 1 290 ? -16.967 5.158 27.043 1.00 81.00 290 ALA A O 1
ATOM 2215 N N . TYR A 1 291 ? -17.920 4.227 25.237 1.00 81.75 291 TYR A N 1
ATOM 2216 C CA . TYR A 1 291 ? -19.177 3.906 25.899 1.00 81.75 291 TYR A CA 1
ATOM 2217 C C . TYR A 1 291 ? -19.014 2.947 27.094 1.00 81.75 291 TYR A C 1
ATOM 2219 O O . TYR A 1 291 ? -18.447 1.860 26.980 1.00 81.75 291 TYR A O 1
ATOM 2227 N N . LYS A 1 292 ? -19.548 3.341 28.261 1.00 71.56 292 LYS A N 1
ATOM 2228 C CA . LYS A 1 292 ? -19.383 2.626 29.542 1.00 71.56 292 LYS A CA 1
ATOM 2229 C C . LYS A 1 292 ? -20.016 1.234 29.565 1.00 71.56 292 LYS A C 1
ATOM 2231 O O . LYS A 1 292 ? -19.466 0.349 30.212 1.00 71.56 292 LYS A O 1
ATOM 2236 N N . HIS A 1 293 ? -21.123 1.037 28.852 1.00 71.44 293 HIS A N 1
ATOM 2237 C CA . HIS A 1 293 ? -21.796 -0.264 28.757 1.00 71.44 293 HIS A CA 1
ATOM 2238 C C . HIS A 1 293 ? -21.444 -1.015 27.467 1.00 71.44 293 HIS A C 1
ATOM 2240 O O . HIS A 1 293 ? -22.150 -1.940 27.078 1.00 71.44 293 HIS A O 1
ATOM 2246 N N . SER A 1 294 ? -20.363 -0.621 26.786 1.00 69.44 294 SER A N 1
ATOM 2247 C CA . SER A 1 294 ? -19.845 -1.382 25.654 1.00 69.44 294 SER A CA 1
ATOM 2248 C C . SER A 1 294 ? -19.348 -2.743 26.141 1.00 69.44 294 SER A C 1
ATOM 2250 O O . SER A 1 294 ? -18.427 -2.820 26.960 1.00 69.44 294 SER A O 1
ATOM 2252 N N . ALA A 1 295 ? -19.941 -3.820 25.618 1.00 59.84 295 ALA A N 1
ATOM 2253 C CA . ALA A 1 295 ? -19.560 -5.194 25.945 1.00 59.84 295 ALA A CA 1
ATOM 2254 C C . ALA A 1 295 ? -18.071 -5.482 25.643 1.00 59.84 295 ALA A C 1
ATOM 2256 O O . ALA A 1 295 ? -17.454 -6.317 26.297 1.00 59.84 295 ALA A O 1
ATOM 2257 N N . GLY A 1 296 ? -17.464 -4.742 24.704 1.00 57.22 296 GLY A N 1
ATOM 2258 C CA . GLY A 1 296 ? -16.088 -4.958 24.246 1.00 57.22 296 GLY A CA 1
ATOM 2259 C C . GLY A 1 296 ? -14.975 -4.324 25.093 1.00 57.22 296 GLY A C 1
ATOM 2260 O O . GLY A 1 296 ? -13.799 -4.582 24.838 1.00 57.22 296 GLY A O 1
ATOM 2261 N N . ARG A 1 297 ? -15.286 -3.477 26.088 1.00 55.00 297 ARG A N 1
ATOM 2262 C CA . ARG A 1 297 ? -14.239 -2.819 26.901 1.00 55.00 297 ARG A CA 1
ATOM 2263 C C . ARG A 1 297 ? -13.472 -3.826 27.764 1.00 55.00 297 ARG A C 1
ATOM 2265 O O . ARG A 1 297 ? -12.247 -3.769 27.822 1.00 55.00 297 ARG A O 1
ATOM 2272 N N . HIS A 1 298 ? -14.193 -4.744 28.403 1.00 57.28 298 HIS A N 1
ATOM 2273 C CA . HIS A 1 298 ? -13.599 -5.758 29.274 1.00 57.28 298 HIS A CA 1
ATOM 2274 C C . HIS A 1 298 ? -12.894 -6.851 28.457 1.00 57.28 298 HIS A C 1
ATOM 2276 O O . HIS A 1 298 ? -11.787 -7.245 28.808 1.00 57.28 298 HIS A O 1
ATOM 2282 N N . SER A 1 299 ? -13.442 -7.237 27.294 1.00 57.53 299 SER A N 1
ATOM 2283 C CA . SER A 1 299 ? -12.821 -8.253 26.432 1.00 57.53 299 SER A CA 1
ATOM 2284 C C . SER A 1 299 ? -11.465 -7.823 25.861 1.00 57.53 299 SER A C 1
ATOM 2286 O O . SER A 1 299 ? -10.550 -8.638 25.801 1.00 57.53 299 SER A O 1
ATOM 2288 N N . ARG A 1 300 ? -11.279 -6.543 25.498 1.00 60.31 300 ARG A N 1
ATOM 2289 C CA . ARG A 1 300 ? -9.970 -6.016 25.051 1.00 60.31 300 ARG A CA 1
ATOM 2290 C C . ARG A 1 300 ? -8.921 -6.051 26.158 1.00 60.31 300 ARG A C 1
ATOM 2292 O O . ARG A 1 300 ? -7.776 -6.420 25.909 1.00 60.31 300 ARG A O 1
ATOM 2299 N N . HIS A 1 301 ? -9.315 -5.670 27.370 1.00 64.94 301 HIS A N 1
ATOM 2300 C CA . HIS A 1 301 ? -8.444 -5.716 28.539 1.00 64.94 301 HIS A CA 1
ATOM 2301 C C . HIS A 1 301 ? -8.050 -7.159 28.883 1.00 64.94 301 HIS A C 1
ATOM 2303 O O . HIS A 1 301 ? -6.873 -7.439 29.108 1.00 64.94 301 HIS A O 1
ATOM 2309 N N . ASP A 1 302 ? -8.998 -8.092 28.826 1.00 65.88 302 ASP A N 1
ATOM 2310 C CA . ASP A 1 302 ? -8.734 -9.511 29.067 1.00 65.88 302 ASP A CA 1
ATOM 2311 C C . ASP A 1 302 ? -7.896 -10.159 27.962 1.00 65.88 302 ASP A C 1
ATOM 2313 O O . ASP A 1 302 ? -7.029 -10.982 28.261 1.00 65.88 302 ASP A O 1
ATOM 2317 N N . ALA A 1 303 ? -8.091 -9.763 26.701 1.00 67.50 303 ALA A N 1
ATOM 2318 C CA . ALA A 1 303 ? -7.257 -10.200 25.585 1.00 67.50 303 ALA A CA 1
ATOM 2319 C C . ALA A 1 303 ? -5.808 -9.719 25.750 1.00 67.50 303 ALA A C 1
ATOM 2321 O O . ALA A 1 303 ? -4.879 -10.513 25.601 1.00 67.50 303 ALA A O 1
ATOM 2322 N N . LEU A 1 304 ? -5.602 -8.452 26.131 1.00 73.12 304 LEU A N 1
ATOM 2323 C CA . LEU A 1 304 ? -4.272 -7.909 26.417 1.00 73.12 304 LEU A CA 1
ATOM 2324 C C . LEU A 1 304 ? -3.611 -8.638 27.594 1.00 73.12 304 LEU A C 1
ATOM 2326 O O . LEU A 1 304 ? -2.466 -9.075 27.479 1.00 73.12 304 LEU A O 1
ATOM 2330 N N . LYS A 1 305 ? -4.349 -8.837 28.694 1.00 79.06 305 LYS A N 1
ATOM 2331 C CA . LYS A 1 305 ? -3.903 -9.659 29.828 1.00 79.06 305 LYS A CA 1
ATOM 2332 C C . LYS A 1 305 ? -3.504 -11.061 29.373 1.00 79.06 305 LYS A C 1
ATOM 2334 O O . LYS A 1 305 ? -2.478 -11.563 29.810 1.00 79.06 305 LYS A O 1
ATOM 2339 N N . GLY A 1 306 ? -4.275 -11.677 28.478 1.00 81.06 306 GLY A N 1
ATOM 2340 C CA . GLY A 1 306 ? -3.968 -12.982 27.895 1.00 81.06 306 GLY A CA 1
ATOM 2341 C C . GLY A 1 306 ? -2.682 -12.990 27.064 1.00 81.06 306 GLY A C 1
ATOM 2342 O O . GLY A 1 306 ? -1.898 -13.930 27.167 1.00 81.06 306 GLY A O 1
ATOM 2343 N N . ILE A 1 307 ? -2.421 -11.945 26.273 1.00 83.31 307 ILE A N 1
ATOM 2344 C CA . ILE A 1 307 ? -1.174 -11.805 25.500 1.00 83.31 307 ILE A CA 1
ATOM 2345 C C . ILE A 1 307 ? 0.029 -11.679 26.435 1.00 83.31 307 ILE A C 1
ATOM 2347 O O . ILE A 1 307 ? 0.984 -12.438 26.282 1.00 83.31 307 ILE A O 1
ATOM 2351 N N . ILE A 1 308 ? -0.034 -10.775 27.418 1.00 84.56 308 ILE A N 1
ATOM 2352 C CA . ILE A 1 308 ? 1.031 -10.595 28.417 1.00 84.56 308 ILE A CA 1
ATOM 2353 C C . ILE A 1 308 ? 1.245 -11.899 29.184 1.00 84.56 308 ILE A C 1
ATOM 2355 O O . ILE A 1 308 ? 2.383 -12.318 29.385 1.00 84.56 308 ILE A O 1
ATOM 2359 N N . HIS A 1 309 ? 0.149 -12.568 29.557 1.00 84.00 309 HIS A N 1
ATOM 2360 C CA . HIS A 1 309 ? 0.208 -13.831 30.268 1.00 84.00 309 HIS A CA 1
ATOM 2361 C C . HIS A 1 309 ? 0.987 -14.876 29.467 1.00 84.00 309 HIS A C 1
ATOM 2363 O O . HIS A 1 309 ? 1.995 -15.378 29.955 1.00 84.00 309 HIS A O 1
ATOM 2369 N N . ARG A 1 310 ? 0.592 -15.109 28.208 1.00 85.44 310 ARG A N 1
ATOM 2370 C CA . ARG A 1 310 ? 1.271 -16.050 27.305 1.00 85.44 310 ARG A CA 1
ATOM 2371 C C . ARG A 1 310 ? 2.733 -15.683 27.062 1.00 85.44 310 ARG A C 1
ATOM 2373 O O . ARG A 1 310 ? 3.569 -16.572 27.086 1.00 85.44 310 ARG A O 1
ATOM 2380 N N . ALA A 1 311 ? 3.050 -14.406 26.841 1.00 86.88 311 ALA A N 1
ATOM 2381 C CA . ALA A 1 311 ? 4.425 -13.967 26.598 1.00 86.88 311 ALA A CA 1
ATOM 2382 C C . ALA A 1 311 ? 5.343 -14.283 27.789 1.00 86.88 311 ALA A C 1
ATOM 2384 O O . ALA A 1 311 ? 6.416 -14.853 27.610 1.00 86.88 311 ALA A O 1
ATOM 2385 N N . LEU A 1 312 ? 4.890 -13.978 29.007 1.00 87.56 312 LEU A N 1
ATOM 2386 C CA . LEU A 1 312 ? 5.612 -14.296 30.239 1.00 87.56 312 LEU A CA 1
ATOM 2387 C C . LEU A 1 312 ? 5.739 -15.812 30.451 1.00 87.56 312 LEU A C 1
ATOM 2389 O O . LEU A 1 312 ? 6.830 -16.279 30.762 1.00 87.56 312 LEU A O 1
ATOM 2393 N N . THR A 1 313 ? 4.676 -16.585 30.198 1.00 88.44 313 THR A N 1
ATOM 2394 C CA . THR A 1 313 ? 4.725 -18.054 30.269 1.00 88.44 313 THR A CA 1
ATOM 2395 C C . THR A 1 313 ? 5.740 -18.636 29.281 1.00 88.44 313 THR A C 1
ATOM 2397 O O . THR A 1 313 ? 6.514 -19.514 29.654 1.00 88.44 313 THR A O 1
ATOM 2400 N N . THR A 1 314 ? 5.798 -18.126 28.045 1.00 89.06 314 THR A N 1
ATOM 2401 C CA . THR A 1 314 ? 6.795 -18.535 27.038 1.00 89.06 314 THR A CA 1
ATOM 2402 C C . THR A 1 314 ? 8.222 -18.235 27.497 1.00 89.06 314 THR A C 1
ATOM 2404 O O . THR A 1 314 ? 9.122 -19.037 27.264 1.00 89.06 314 THR A O 1
ATOM 2407 N N . CYS A 1 315 ? 8.430 -17.120 28.199 1.00 92.00 315 CYS A N 1
ATOM 2408 C CA . CYS A 1 315 ? 9.710 -16.774 28.819 1.00 92.00 315 CYS A CA 1
ATOM 2409 C C . CYS A 1 315 ? 9.972 -17.508 30.148 1.00 92.00 315 CYS A C 1
ATOM 2411 O O . CYS A 1 315 ? 10.924 -17.160 30.840 1.00 92.00 315 CYS A O 1
ATOM 2413 N N . GLN A 1 316 ? 9.135 -18.483 30.530 1.00 89.56 316 GLN A N 1
ATOM 2414 C CA . GLN A 1 316 ? 9.203 -19.207 31.808 1.00 89.56 316 GLN A CA 1
ATOM 2415 C C . GLN A 1 316 ? 9.123 -18.296 33.048 1.00 89.56 316 GLN A C 1
ATOM 2417 O O . GLN A 1 316 ? 9.577 -18.655 34.134 1.00 89.56 316 GLN A O 1
ATOM 2422 N N . VAL A 1 317 ? 8.511 -17.119 32.909 1.00 91.06 317 VAL A N 1
ATOM 2423 C CA . VAL A 1 317 ? 8.247 -16.201 34.018 1.00 91.06 317 VAL A CA 1
ATOM 2424 C C . VAL A 1 317 ? 6.912 -16.571 34.652 1.00 91.06 317 VAL A C 1
ATOM 2426 O O . VAL A 1 317 ? 5.873 -16.557 33.990 1.00 91.06 317 VAL A O 1
ATOM 2429 N N . HIS A 1 318 ? 6.937 -16.884 35.949 1.00 86.00 318 HIS A N 1
ATOM 2430 C CA . HIS A 1 318 ? 5.726 -17.197 36.698 1.00 86.00 318 HIS A CA 1
ATOM 2431 C C . HIS A 1 318 ? 4.784 -15.990 36.746 1.00 86.00 318 HIS A C 1
ATOM 2433 O O . HIS A 1 318 ? 5.189 -14.875 37.077 1.00 86.00 318 HIS A O 1
ATOM 2439 N N . ASN A 1 319 ? 3.516 -16.216 36.421 1.00 85.12 319 ASN A N 1
ATOM 2440 C CA . ASN A 1 319 ? 2.486 -15.195 36.431 1.00 85.12 319 ASN A CA 1
ATOM 2441 C C . ASN A 1 319 ? 1.097 -15.807 36.655 1.00 85.12 319 ASN A C 1
ATOM 2443 O O . ASN A 1 319 ? 0.811 -16.931 36.250 1.00 85.12 319 ASN A O 1
ATOM 2447 N N . VAL A 1 320 ? 0.203 -15.033 37.264 1.00 79.75 320 VAL A N 1
ATOM 2448 C CA . VAL A 1 320 ? -1.183 -15.434 37.528 1.00 79.75 320 VAL A CA 1
ATOM 2449 C C . VAL A 1 320 ? -2.098 -14.331 37.008 1.00 79.75 320 VAL A C 1
ATOM 2451 O O . VAL A 1 320 ? -1.804 -13.145 37.160 1.00 79.75 320 VAL A O 1
ATOM 2454 N N . ARG A 1 321 ? -3.183 -14.705 36.321 1.00 74.44 321 ARG A N 1
ATOM 2455 C CA . ARG A 1 321 ? -4.204 -13.741 35.887 1.00 74.44 321 ARG A CA 1
ATOM 2456 C C . ARG A 1 321 ? -5.110 -13.399 37.067 1.00 74.44 321 ARG A C 1
ATOM 2458 O O . ARG A 1 321 ? -5.421 -14.274 37.863 1.00 74.44 321 ARG A O 1
ATOM 2465 N N . GLU A 1 322 ? -5.563 -12.148 37.124 1.00 63.28 322 GLU A N 1
ATOM 2466 C CA . GLU A 1 322 ? -6.525 -11.683 38.133 1.00 63.28 322 GLU A CA 1
ATOM 2467 C C . GLU A 1 322 ? -7.760 -12.617 38.178 1.00 63.28 322 GLU A C 1
ATOM 2469 O O . GLU A 1 322 ? -8.304 -12.930 37.106 1.00 63.28 322 GLU A O 1
ATOM 2474 N N . PRO A 1 323 ? -8.184 -13.089 39.367 1.00 60.34 323 PRO A N 1
ATOM 2475 C CA . PRO A 1 323 ? -9.326 -13.988 39.517 1.00 60.34 323 PRO A CA 1
ATOM 2476 C C . PRO A 1 323 ? -10.630 -13.384 38.975 1.00 60.34 323 PRO A C 1
ATOM 2478 O O . PRO A 1 323 ? -10.854 -12.177 39.022 1.00 60.34 323 PRO A O 1
ATOM 2481 N N . ILE A 1 324 ? -11.530 -14.225 38.460 1.00 50.66 324 ILE A N 1
ATOM 2482 C CA . ILE A 1 324 ? -12.834 -13.788 37.936 1.00 50.66 324 ILE A CA 1
ATOM 2483 C C . ILE A 1 324 ? -13.860 -13.792 39.079 1.00 50.66 324 ILE A C 1
ATOM 2485 O O . ILE A 1 324 ? -13.932 -14.766 39.821 1.00 50.66 324 ILE A O 1
ATOM 2489 N N . GLY A 1 325 ? -14.701 -12.752 39.175 1.00 49.00 325 GLY A N 1
ATOM 2490 C CA . GLY A 1 325 ? -15.879 -12.757 40.064 1.00 49.00 325 GLY A CA 1
ATOM 2491 C C . GLY A 1 325 ? -15.708 -12.125 41.440 1.00 49.00 325 GLY A C 1
ATOM 2492 O O . GLY A 1 325 ? -16.422 -12.454 42.381 1.00 49.00 325 GLY A O 1
ATOM 2493 N N . LEU A 1 326 ? -14.764 -11.208 41.555 1.00 51.03 326 LEU A N 1
ATOM 2494 C CA . LEU A 1 326 ? -14.439 -10.506 42.783 1.00 51.03 326 LEU A CA 1
ATOM 2495 C C . LEU A 1 326 ? -15.611 -9.584 43.203 1.00 51.03 326 LEU A C 1
ATOM 2497 O O . LEU A 1 326 ? -15.945 -8.621 42.509 1.00 51.03 326 LEU A O 1
ATOM 2501 N N . MET A 1 327 ? -16.283 -9.929 44.311 1.00 45.34 327 MET A N 1
ATOM 2502 C CA . MET A 1 327 ? -17.431 -9.196 44.872 1.00 45.34 327 MET A CA 1
ATOM 2503 C C . MET A 1 327 ? -17.030 -7.775 45.293 1.00 45.34 327 MET A C 1
ATOM 2505 O O . MET A 1 327 ? -15.946 -7.549 45.824 1.00 45.34 327 MET A O 1
ATOM 2509 N N . ARG A 1 328 ? -17.923 -6.810 45.050 1.00 47.22 328 ARG A N 1
ATOM 2510 C CA . ARG A 1 328 ? -17.652 -5.362 45.091 1.00 47.22 328 ARG A CA 1
ATOM 2511 C C . ARG A 1 328 ? -18.161 -4.667 46.360 1.00 47.22 328 ARG A C 1
ATOM 2513 O O . ARG A 1 328 ? -18.446 -3.473 46.316 1.00 47.22 328 ARG A O 1
ATOM 2520 N N . ASP A 1 329 ? -18.298 -5.392 47.466 1.00 45.88 329 ASP A N 1
ATOM 2521 C CA . ASP A 1 329 ? -18.731 -4.810 48.740 1.00 45.88 329 ASP A CA 1
ATOM 2522 C C . ASP A 1 329 ? -17.521 -4.234 49.487 1.00 45.88 329 ASP A C 1
ATOM 2524 O O . ASP A 1 329 ? -16.949 -4.842 50.387 1.00 45.88 329 ASP A O 1
ATOM 2528 N N . GLY A 1 330 ? -17.094 -3.047 49.049 1.00 52.97 330 GLY A N 1
ATOM 2529 C CA . GLY A 1 330 ? -16.036 -2.254 49.677 1.00 52.97 330 GLY A CA 1
ATOM 2530 C C . GLY A 1 330 ? -15.153 -1.513 48.670 1.00 52.97 330 GLY A C 1
ATOM 2531 O O . GLY A 1 330 ? -14.970 -1.950 47.538 1.00 52.97 330 GLY A O 1
ATOM 2532 N N . ASN A 1 331 ? -14.544 -0.399 49.094 1.00 50.41 331 ASN A N 1
ATOM 2533 C CA . ASN A 1 331 ? -13.548 0.372 48.323 1.00 50.41 331 ASN A CA 1
ATOM 2534 C C . ASN A 1 331 ? -12.206 -0.378 48.110 1.00 50.41 331 ASN A C 1
ATOM 2536 O O . ASN A 1 331 ? -11.189 0.237 47.794 1.00 50.41 331 ASN A O 1
ATOM 2540 N N . MET A 1 332 ? -12.184 -1.698 48.290 1.00 47.19 332 MET A N 1
ATOM 2541 C CA . MET A 1 332 ? -11.000 -2.547 48.196 1.00 47.19 332 MET A CA 1
ATOM 2542 C C . MET A 1 332 ? -10.998 -3.282 46.851 1.00 47.19 332 MET A C 1
ATOM 2544 O O . MET A 1 332 ? -12.034 -3.774 46.403 1.00 47.19 332 MET A O 1
ATOM 2548 N N . ARG A 1 333 ? -9.830 -3.372 46.200 1.00 46.81 333 ARG A N 1
ATOM 2549 C CA . ARG A 1 333 ? -9.633 -4.298 45.074 1.00 46.81 333 ARG A CA 1
ATOM 2550 C C . ARG A 1 333 ? -9.723 -5.720 45.637 1.00 46.81 333 ARG A C 1
ATOM 2552 O O . ARG A 1 333 ? -8.929 -6.028 46.523 1.00 46.81 333 ARG A O 1
ATOM 2559 N N . PRO A 1 334 ? -10.681 -6.558 45.216 1.00 50.19 334 PRO A N 1
ATOM 2560 C CA . PRO A 1 334 ? -10.850 -7.861 45.839 1.00 50.19 334 PRO A CA 1
ATOM 2561 C C . PRO A 1 334 ? -9.861 -8.785 45.130 1.00 50.19 334 PRO A C 1
ATOM 2563 O O . PRO A 1 334 ? -9.930 -8.881 43.923 1.00 50.19 334 PRO A O 1
ATOM 2566 N N . ASP A 1 335 ? -8.896 -9.394 45.815 1.00 47.03 335 ASP A N 1
ATOM 2567 C CA . ASP A 1 335 ? -7.783 -10.095 45.139 1.00 47.03 335 ASP A CA 1
ATOM 2568 C C . ASP A 1 335 ? -7.552 -11.515 45.698 1.00 47.03 335 ASP A C 1
ATOM 2570 O O . ASP A 1 335 ? -6.423 -11.989 45.753 1.00 47.03 335 ASP A O 1
ATOM 2574 N N . GLY A 1 336 ? -8.615 -12.213 46.139 1.00 48.38 336 GLY A N 1
ATOM 2575 C CA . GLY A 1 336 ? -8.450 -13.532 46.783 1.00 48.38 336 GLY A CA 1
ATOM 2576 C C . GLY A 1 336 ? -9.655 -14.480 46.878 1.00 48.38 336 GLY A C 1
ATOM 2577 O O . GLY A 1 336 ? -9.464 -15.642 47.218 1.00 48.38 336 GLY A O 1
ATOM 2578 N N . LEU A 1 337 ? -10.886 -14.065 46.538 1.00 48.66 337 LEU A N 1
ATOM 2579 C CA . LEU A 1 337 ? -12.073 -14.883 46.835 1.00 48.66 337 LEU A CA 1
ATOM 2580 C C . LEU A 1 337 ? -12.460 -15.861 45.705 1.00 48.66 337 LEU A C 1
ATOM 2582 O O . LEU A 1 337 ? -12.761 -15.430 44.589 1.00 48.66 337 LEU A O 1
ATOM 2586 N N . THR A 1 338 ? -12.542 -17.166 45.981 1.00 45.97 338 THR A N 1
ATOM 2587 C CA . THR A 1 338 ? -13.046 -18.152 45.002 1.00 45.97 338 THR A CA 1
ATOM 2588 C C . THR A 1 338 ? -14.577 -18.114 44.881 1.00 45.97 338 THR A C 1
ATOM 2590 O O . THR A 1 338 ? -15.286 -18.277 45.869 1.00 45.97 338 THR A O 1
ATOM 2593 N N . LEU A 1 339 ? -15.106 -17.976 43.655 1.00 47.91 339 LEU A N 1
ATOM 2594 C CA . LEU A 1 339 ? -16.556 -18.005 43.366 1.00 47.91 339 LEU A CA 1
ATOM 2595 C C . LEU A 1 339 ? -17.239 -19.351 43.667 1.00 47.91 339 LEU A C 1
ATOM 2597 O O . LEU A 1 339 ? -18.451 -19.402 43.867 1.00 47.91 339 LEU A O 1
ATOM 2601 N N . VAL A 1 340 ? -16.476 -20.443 43.643 1.00 46.31 340 VAL A N 1
ATOM 2602 C CA . VAL A 1 340 ? -16.942 -21.795 43.972 1.00 46.31 340 VAL A CA 1
ATOM 2603 C C . VAL A 1 340 ? -16.414 -22.205 45.351 1.00 46.31 340 VAL A C 1
ATOM 2605 O O . VAL A 1 340 ? -15.311 -21.782 45.715 1.00 46.31 340 VAL A O 1
ATOM 2608 N N . PRO A 1 341 ? -17.163 -23.010 46.133 1.00 55.19 341 PRO A N 1
ATOM 2609 C CA . PRO A 1 341 ? -16.709 -23.455 47.445 1.00 55.19 341 PRO A CA 1
ATOM 2610 C C . PRO A 1 341 ? -15.376 -24.202 47.363 1.00 55.19 341 PRO A C 1
ATOM 2612 O O . PRO A 1 341 ? -15.273 -25.208 46.665 1.00 55.19 341 PRO A O 1
ATOM 2615 N N . TRP A 1 342 ? -14.377 -23.731 48.106 1.00 64.94 342 TRP A N 1
ATOM 2616 C CA . TRP A 1 342 ? -13.073 -24.377 48.238 1.00 64.94 342 TRP A CA 1
ATOM 2617 C C . TRP A 1 342 ? -13.131 -25.567 49.203 1.00 64.94 342 TRP A C 1
ATOM 2619 O O . TRP A 1 342 ? -12.618 -26.640 48.899 1.00 64.94 342 TRP A O 1
ATOM 2629 N N . TYR A 1 343 ? -13.797 -25.406 50.355 1.00 50.94 343 TYR A N 1
ATOM 2630 C CA . TYR A 1 343 ? -13.994 -26.486 51.329 1.00 50.94 343 TYR A CA 1
ATOM 2631 C C . TYR A 1 343 ? -15.256 -26.255 52.172 1.00 50.94 343 TYR A C 1
ATOM 2633 O O . TYR A 1 343 ? -15.449 -25.174 52.724 1.00 50.94 343 TYR A O 1
ATOM 2641 N N . GLN A 1 344 ? -16.127 -27.268 52.277 1.00 70.25 344 GLN A N 1
ATOM 2642 C CA . GLN A 1 344 ? -17.363 -27.235 53.085 1.00 70.25 344 GLN A CA 1
ATOM 2643 C C . GLN A 1 344 ? -18.259 -26.000 52.851 1.00 70.25 344 GLN A C 1
ATOM 2645 O O . GLN A 1 344 ? -18.737 -25.375 53.795 1.00 70.25 344 GLN A O 1
ATOM 2650 N N . GLY A 1 345 ? -18.475 -25.603 51.595 1.00 69.81 345 GLY A N 1
ATOM 2651 C CA . GLY A 1 345 ? -19.313 -24.434 51.293 1.00 69.81 345 GLY A CA 1
ATOM 2652 C C . GLY A 1 345 ? -18.622 -23.079 51.505 1.00 69.81 345 GLY A C 1
ATOM 2653 O O . GLY A 1 345 ? -19.235 -22.054 51.227 1.00 69.81 345 GLY A O 1
ATOM 2654 N N . LYS A 1 346 ? -17.360 -23.047 51.960 1.00 51.94 346 LYS A N 1
ATOM 2655 C CA . LYS A 1 346 ? -16.593 -21.811 52.185 1.00 51.94 346 LYS A CA 1
ATOM 2656 C C . LYS A 1 346 ? -15.698 -21.492 50.993 1.00 51.94 346 LYS A C 1
ATOM 2658 O O . LYS A 1 346 ? -15.047 -22.387 50.453 1.00 51.94 346 LYS A O 1
ATOM 2663 N N . ALA A 1 347 ? -15.655 -20.222 50.602 1.00 57.78 347 ALA A N 1
ATOM 2664 C CA . ALA A 1 347 ? -14.694 -19.716 49.627 1.00 57.78 347 ALA A CA 1
ATOM 2665 C C . ALA A 1 347 ? -13.286 -19.627 50.247 1.00 57.78 347 ALA A C 1
ATOM 2667 O O . ALA A 1 347 ? -13.159 -19.362 51.444 1.00 57.78 347 ALA A O 1
ATOM 2668 N N . LEU A 1 348 ? -12.244 -19.857 49.444 1.00 51.31 348 LEU A N 1
ATOM 2669 C CA . LEU A 1 348 ? -10.871 -19.475 49.790 1.00 51.31 348 LEU A CA 1
ATOM 2670 C C . LEU A 1 348 ? -10.783 -17.945 49.681 1.00 51.31 348 LEU A C 1
ATOM 2672 O O . LEU A 1 348 ? -11.386 -17.407 48.754 1.00 51.31 348 LEU A O 1
ATOM 2676 N N . ALA A 1 349 ? -10.115 -17.278 50.626 1.00 55.78 349 ALA A N 1
ATOM 2677 C CA . ALA A 1 349 ? -9.946 -15.823 50.685 1.00 55.78 349 ALA A CA 1
ATOM 2678 C C . ALA A 1 349 ? -8.470 -15.436 50.631 1.00 55.78 349 ALA A C 1
ATOM 2680 O O . ALA A 1 349 ? -7.658 -16.206 51.200 1.00 55.78 349 ALA A O 1
#

pLDDT: mean 84.3, std 18.27, range [25.25, 98.12]

Sequence (349 aa):
MLTDGFFELDMSVADYCKSLRLSCHCSGILLPQRSNLTLLGVPLFNEAFPSVLKAKTDSAELKTARLEKISSHQALFLLKNCLSIPKLLYVLGSSPAYRWTQSLHDFDDVIRRCTAKIVNIDMDDSAWRQASLPVANGGLGLRCAAELALPAYLASVHATHSLVSQICSETDLDAAVVEGITLWRTSCNVEPPPGLTRSVQKLWDTPPVESSFRALLEQSSPTDKARLHAVSTKESGAWLNALPVSTLGNLLEDNSFRISVGLRLGAKLCETHICRCGLKVDITGRHGLAYKHSAGRHSRHDALKGIIHRALTTCQVHNVREPIGLMRDGNMRPDGLTLVPWYQGKALA

Foldseek 3Di:
DDDDDPDDVPVDVVNVCVVVVVCVPDVPDDDDDQLCDDDPLARPDPNVLLVSLVVLLVQLLVVLVCLLVDFLLQSLLCLQPPRACVSCLVNLQVDLSLVVLVSLVSSLVSSQVSNCSSLVFPCDPLLSLQQQACQLQLHLNRNRSNLLSLLNNQLNLLLCVVVCCVVPVPDDSCVNCVVSLVVLCVQQVDHQDDSVCSNPSCSSNVRNNVVSSVVSLVPDDPVVVVLSVQSNPPPNRVLSVDDQDVVVVSNDGRLRSSLSSCSSSVTFDDPFDQDPVRDIAHRNNCCLVVDPPNPCPVVVVVVVLVVVVVVCVVVVHDDDDQDPDQDDPDPDDRGWWDPADPPPRGTTD